Protein AF-A0A1Y5E793-F1 (afdb_monomer)

Sequence (199 aa):
MRNVGDNVKRSFSVAGILICLAWGFTAPVYAEQKTVLIISFDNSDQGDITSTLYRDVVDRISKHIQKAGFQTTETAGLGGAGDQPSLEQEDEQLLSGLRKENKIRDHAVVIDYVAIVQIVANMVLLESGTQINVEIRGRMLRVENSDVLARFALPVPNYFVAPPSCDRNCVIELLQSNTAMIADGLGHVLGQRLKNGTD

pLDDT: mean 76.8, std 16.56, range [37.47, 95.44]

Secondary structure (DSSP, 8-state):
----------------------------------EEEEEEE--S-TT-THHHHHHHHHHHHHHHHHHTT-EEEEEEE----SSPPPHHHHHHHHHHHHHHHHHH-TTS--EEEEEEEEEEEEEEEETTEEEEEEEEEEEEEETTT--EEEEEEEEPSS-EEE-TT--HHHHHHHHHHHHHHHHHHHHHHHHHHHHHT--

Structure (mmCIF, N/CA/C/O backbone):
data_AF-A0A1Y5E793-F1
#
_entry.id   AF-A0A1Y5E793-F1
#
loop_
_atom_site.group_PDB
_atom_site.id
_atom_site.type_symbol
_atom_site.label_atom_id
_atom_site.label_alt_id
_atom_site.label_comp_id
_atom_site.label_asym_id
_atom_site.label_entity_id
_atom_site.label_seq_id
_atom_site.pdbx_PDB_ins_code
_atom_site.Cartn_x
_atom_site.Cartn_y
_atom_site.Cartn_z
_atom_site.occupancy
_atom_site.B_iso_or_equiv
_atom_site.auth_seq_id
_atom_site.auth_comp_id
_atom_site.auth_asym_id
_atom_site.auth_atom_id
_atom_site.pdbx_PDB_model_num
ATOM 1 N N . MET A 1 1 ? -93.135 -47.576 43.648 1.00 40.44 1 MET A N 1
ATOM 2 C CA . MET A 1 1 ? -92.184 -48.461 42.935 1.00 40.44 1 MET A CA 1
ATOM 3 C C . MET A 1 1 ? -90.822 -47.770 42.886 1.00 40.44 1 MET A C 1
ATOM 5 O O . MET A 1 1 ? -90.788 -46.551 42.926 1.00 40.44 1 MET A O 1
ATOM 9 N N . ARG A 1 2 ? -89.747 -48.564 42.953 1.00 41.47 2 ARG A N 1
ATOM 10 C CA . ARG A 1 2 ? -88.346 -48.224 43.283 1.00 41.47 2 ARG A CA 1
ATOM 11 C C . ARG A 1 2 ? -87.554 -47.471 42.192 1.00 41.47 2 ARG A C 1
ATOM 13 O O . ARG A 1 2 ? -87.895 -47.591 41.022 1.00 41.47 2 ARG A O 1
ATOM 20 N N . ASN A 1 3 ? -86.419 -46.912 42.653 1.00 37.81 3 ASN A N 1
ATOM 21 C CA . ASN A 1 3 ? -85.098 -46.631 42.027 1.00 37.81 3 ASN A CA 1
ATOM 22 C C . ASN A 1 3 ? -84.763 -45.131 41.922 1.00 37.81 3 ASN A C 1
ATOM 24 O O . ASN A 1 3 ? -85.566 -44.387 41.379 1.00 37.81 3 ASN A O 1
ATOM 28 N N . VAL A 1 4 ? -83.713 -44.565 42.551 1.00 46.38 4 VAL A N 1
ATOM 29 C CA . VAL A 1 4 ? -82.268 -44.905 42.737 1.00 46.38 4 VAL A CA 1
ATOM 30 C C . VAL A 1 4 ? -81.412 -44.640 41.487 1.00 46.38 4 VAL A C 1
ATOM 32 O O . VAL A 1 4 ? -81.644 -45.275 40.466 1.00 46.38 4 VAL A O 1
ATOM 35 N N . GLY A 1 5 ? -80.382 -43.789 41.664 1.00 44.19 5 GLY A N 1
ATOM 36 C CA . GLY A 1 5 ? -79.159 -43.647 40.840 1.00 44.19 5 GLY A CA 1
ATOM 37 C C . GLY A 1 5 ? -79.312 -42.761 39.593 1.00 44.19 5 GLY A C 1
ATOM 38 O O . GLY A 1 5 ? -80.335 -42.826 38.934 1.00 44.19 5 GLY A O 1
ATOM 39 N N . ASP A 1 6 ? -78.378 -41.906 39.167 1.00 50.72 6 ASP A N 1
ATOM 40 C CA . ASP A 1 6 ? -76.968 -41.765 39.521 1.00 50.72 6 ASP A CA 1
ATOM 41 C C . ASP A 1 6 ? -76.374 -40.427 39.037 1.00 50.72 6 ASP A C 1
ATOM 43 O O . ASP A 1 6 ? -76.885 -39.756 38.140 1.00 50.72 6 ASP A O 1
ATOM 47 N N . ASN A 1 7 ? -75.243 -40.092 39.657 1.00 49.53 7 ASN A N 1
ATOM 48 C CA . ASN A 1 7 ? -74.273 -39.050 39.322 1.00 49.53 7 ASN A CA 1
ATOM 49 C C . ASN A 1 7 ? -73.804 -39.069 37.856 1.00 49.53 7 ASN A C 1
ATOM 51 O O . ASN A 1 7 ? -73.428 -40.131 37.383 1.00 49.53 7 ASN A O 1
ATOM 55 N N . VAL A 1 8 ? -73.556 -37.892 37.258 1.00 54.28 8 VAL A N 1
ATOM 56 C CA . VAL A 1 8 ? -72.305 -37.611 36.512 1.00 54.28 8 VAL A CA 1
ATOM 57 C C . VAL A 1 8 ? -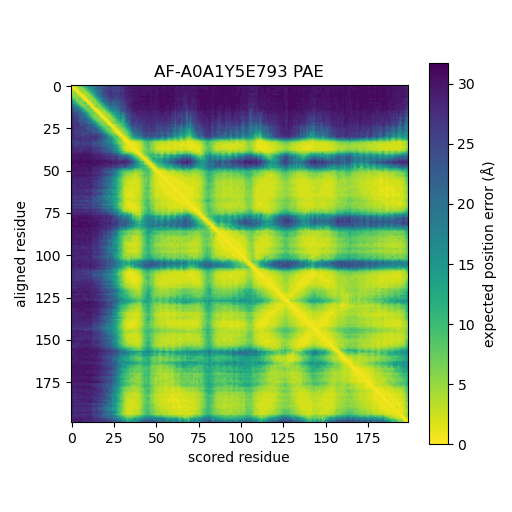71.950 -36.122 36.644 1.00 54.28 8 VAL A C 1
ATOM 59 O O . VAL A 1 8 ? -72.546 -35.254 36.012 1.00 54.28 8 VAL A O 1
ATOM 62 N N . LYS A 1 9 ? -70.913 -35.832 37.440 1.00 50.38 9 LYS A N 1
ATOM 63 C CA . LYS A 1 9 ? -70.073 -34.633 37.301 1.00 50.38 9 LYS A CA 1
ATOM 64 C C . LYS A 1 9 ? -69.206 -34.806 36.051 1.00 50.38 9 LYS A C 1
ATOM 66 O O . LYS A 1 9 ? -68.481 -35.794 35.960 1.00 50.38 9 LYS A O 1
ATOM 71 N N . ARG A 1 10 ? -69.184 -33.825 35.146 1.00 46.34 10 ARG A N 1
ATOM 72 C CA . ARG A 1 10 ? -68.079 -33.655 34.188 1.00 46.34 10 ARG A CA 1
ATOM 73 C C . ARG A 1 10 ? -67.576 -32.220 34.209 1.00 46.34 10 ARG A C 1
ATOM 75 O O . ARG A 1 10 ? -68.170 -31.312 33.647 1.00 46.34 10 ARG A O 1
ATOM 82 N N . SER A 1 11 ? -66.466 -32.085 34.922 1.00 51.19 11 SER A N 1
ATOM 83 C CA . SER A 1 11 ? -65.522 -30.981 34.876 1.00 51.19 11 SER A CA 1
ATOM 84 C C . SER A 1 11 ? -64.662 -31.125 33.614 1.00 51.19 11 SER A C 1
ATOM 86 O O . SER A 1 11 ? -64.108 -32.197 33.389 1.00 51.19 11 SER A O 1
ATOM 88 N N . PHE A 1 12 ? -64.566 -30.067 32.815 1.00 43.84 12 PHE A N 1
ATOM 89 C CA . PHE A 1 12 ? -63.552 -29.799 31.782 1.00 43.84 12 PHE A CA 1
ATOM 90 C C . PHE A 1 12 ? -63.453 -28.258 31.771 1.00 43.84 12 PHE A C 1
ATOM 92 O O . PHE A 1 12 ? -64.445 -27.603 31.475 1.00 43.84 12 PHE A O 1
ATOM 99 N N . SER A 1 13 ? -62.429 -27.596 32.334 1.00 45.16 13 SER A N 1
ATOM 100 C CA . SER A 1 13 ? -61.045 -27.473 31.831 1.00 45.16 13 SER A CA 1
ATOM 101 C C . SER A 1 13 ? -61.064 -27.245 30.312 1.00 45.16 13 SER A C 1
ATOM 103 O O . SER A 1 13 ? -61.560 -28.096 29.588 1.00 45.16 13 SER A O 1
ATOM 105 N N . VAL A 1 14 ? -60.610 -26.121 29.757 1.00 46.19 14 VAL A N 1
ATOM 106 C CA . VAL A 1 14 ? -59.196 -25.735 29.687 1.00 46.19 14 VAL A CA 1
ATOM 107 C C . VAL A 1 14 ? -59.066 -24.236 29.358 1.00 46.19 14 VAL A C 1
ATOM 109 O O . VAL A 1 14 ? -59.858 -23.664 28.614 1.00 46.19 14 VAL A O 1
ATOM 112 N N . ALA A 1 15 ? -58.024 -23.650 29.946 1.00 44.91 15 ALA A N 1
ATOM 113 C CA . ALA A 1 15 ? -57.449 -22.326 29.757 1.00 44.91 15 ALA A CA 1
ATOM 114 C C . ALA A 1 15 ? -57.496 -21.750 28.327 1.00 44.91 15 ALA A C 1
ATOM 116 O O . ALA A 1 15 ? -57.071 -22.383 27.362 1.00 44.91 15 ALA A O 1
ATOM 117 N N . GLY A 1 16 ? -57.911 -20.484 28.230 1.00 45.41 16 GLY A N 1
ATOM 118 C CA . GLY A 1 16 ? -57.670 -19.638 27.066 1.00 45.41 16 GLY A CA 1
ATOM 119 C C . GLY A 1 16 ? -56.180 -19.325 26.944 1.00 45.41 16 GLY A C 1
ATOM 120 O O . GLY A 1 16 ? -55.623 -18.589 27.756 1.00 45.41 16 GLY A O 1
ATOM 121 N N . ILE A 1 17 ? -55.536 -19.910 25.937 1.00 52.03 17 ILE A N 1
ATOM 122 C CA . ILE A 1 17 ? -54.152 -19.625 25.556 1.00 52.03 17 ILE A CA 1
ATOM 123 C C . ILE A 1 17 ? -54.140 -18.273 24.833 1.00 52.03 17 ILE A C 1
ATOM 125 O O . ILE A 1 17 ? -54.571 -18.156 23.687 1.00 52.03 17 ILE A O 1
ATOM 129 N N . LEU A 1 18 ? -53.658 -17.245 25.530 1.00 51.72 18 LEU A N 1
ATOM 130 C CA . LEU A 1 18 ? -53.337 -15.938 24.966 1.00 51.72 18 LEU A CA 1
ATOM 131 C C . LEU A 1 18 ? -51.988 -16.069 24.237 1.00 51.72 18 LEU A C 1
ATOM 133 O O . LEU A 1 18 ? -50.928 -16.084 24.861 1.00 51.72 18 LEU A O 1
ATOM 137 N N . ILE A 1 19 ? -52.025 -16.235 22.914 1.00 56.28 19 ILE A N 1
ATOM 138 C CA . ILE A 1 19 ? -50.830 -16.245 22.060 1.00 56.28 19 ILE A CA 1
ATOM 139 C C . ILE A 1 19 ? -50.371 -14.790 21.892 1.00 56.28 19 ILE A C 1
ATOM 141 O O . ILE A 1 19 ? -50.812 -14.085 20.987 1.00 56.28 19 ILE A O 1
ATOM 145 N N . CYS A 1 20 ? -49.492 -14.324 22.779 1.00 49.25 20 CYS A N 1
ATOM 146 C CA . CYS A 1 20 ? -48.713 -13.109 22.549 1.00 49.25 20 CYS A CA 1
ATOM 147 C C . CYS A 1 20 ? -47.666 -13.405 21.468 1.00 49.25 20 CYS A C 1
ATOM 149 O O . CYS A 1 20 ? -46.594 -13.938 21.754 1.00 49.25 20 CYS A O 1
ATOM 151 N N . LEU A 1 21 ? -47.988 -13.066 20.219 1.00 54.81 21 LEU A N 1
ATOM 152 C CA . LEU A 1 21 ? -47.025 -12.929 19.127 1.00 54.81 21 LEU A CA 1
ATOM 153 C C . LEU A 1 21 ? -46.055 -11.791 19.475 1.00 54.81 21 LEU A C 1
ATOM 155 O O . LEU A 1 21 ? -46.242 -10.643 19.081 1.00 54.81 21 LEU A O 1
ATOM 159 N N . ALA A 1 22 ? -45.020 -12.110 20.249 1.00 55.34 22 ALA A N 1
ATOM 160 C CA . ALA A 1 22 ? -43.844 -11.272 20.378 1.00 55.34 22 ALA A CA 1
ATOM 161 C C . ALA A 1 22 ? -43.103 -11.319 19.036 1.00 55.34 22 ALA A C 1
ATOM 163 O O . ALA A 1 22 ? -42.257 -12.179 18.799 1.00 55.34 22 ALA A O 1
ATOM 164 N N . TRP A 1 23 ? -43.460 -10.414 18.125 1.00 49.81 23 TRP A N 1
ATOM 165 C CA . TRP A 1 23 ? -42.574 -10.026 17.036 1.00 49.81 23 TRP A CA 1
ATOM 166 C C . TRP A 1 23 ? -41.338 -9.399 17.670 1.00 49.81 23 TRP A C 1
ATOM 168 O O . TRP A 1 23 ? -41.306 -8.211 17.987 1.00 49.81 23 TRP A O 1
ATOM 178 N N . GLY A 1 24 ? -40.342 -10.244 17.929 1.00 52.56 24 GLY A N 1
ATOM 179 C CA . GLY A 1 24 ? -39.006 -9.805 18.273 1.00 52.56 24 GLY A CA 1
ATOM 180 C C . GLY A 1 24 ? -38.493 -8.949 17.128 1.00 52.56 24 GLY A C 1
ATOM 181 O O . GLY A 1 24 ? -38.093 -9.469 16.091 1.00 52.56 24 GLY A O 1
ATOM 182 N N . PHE A 1 25 ? -38.526 -7.632 17.317 1.00 53.97 25 PHE A N 1
ATOM 183 C CA . PHE A 1 25 ? -37.687 -6.710 16.573 1.00 53.97 25 PHE A CA 1
ATOM 184 C C . PHE A 1 25 ? -36.239 -7.077 16.901 1.00 53.97 25 PHE A C 1
ATOM 186 O O . PHE A 1 25 ? -35.656 -6.588 17.866 1.00 53.97 25 PHE A O 1
ATOM 193 N N . THR A 1 26 ? -35.658 -7.986 16.123 1.00 56.44 26 THR A N 1
ATOM 194 C CA . THR A 1 26 ? -34.209 -8.126 16.056 1.00 56.44 26 THR A CA 1
ATOM 195 C C . THR A 1 26 ? -33.705 -6.854 15.393 1.00 56.44 26 THR A C 1
ATOM 197 O O . THR A 1 26 ? -33.741 -6.730 14.168 1.00 56.44 26 THR A O 1
ATOM 200 N N . ALA A 1 27 ? -33.321 -5.864 16.199 1.00 59.06 27 ALA A N 1
ATOM 201 C CA . ALA A 1 27 ? -32.583 -4.724 15.686 1.00 59.06 27 ALA A CA 1
ATOM 202 C C . ALA A 1 27 ? -31.332 -5.270 14.976 1.00 59.06 27 ALA A C 1
ATOM 204 O O . ALA A 1 27 ? -30.663 -6.146 15.537 1.00 59.06 27 ALA A O 1
ATOM 205 N N . PRO A 1 28 ? -31.026 -4.823 13.746 1.00 54.84 28 PRO A N 1
ATOM 206 C CA . PRO A 1 28 ? -29.785 -5.205 13.099 1.00 54.84 28 PRO A CA 1
ATOM 207 C C . PRO A 1 28 ? -28.635 -4.725 13.985 1.00 54.84 28 PRO A C 1
ATOM 209 O O . PRO A 1 28 ? -28.454 -3.526 14.195 1.00 54.84 28 PRO A O 1
ATOM 212 N N . VAL A 1 29 ? -27.879 -5.671 14.539 1.00 54.97 29 VAL A N 1
ATOM 213 C CA . VAL A 1 29 ? -26.576 -5.386 15.135 1.00 54.97 29 VAL A CA 1
ATOM 214 C C . VAL A 1 29 ? -25.673 -5.028 13.964 1.00 54.97 29 VAL A C 1
ATOM 216 O O . VAL A 1 29 ? -25.210 -5.904 13.236 1.00 54.97 29 VAL A O 1
ATOM 219 N N . TYR A 1 30 ? -25.480 -3.733 13.730 1.00 55.56 30 TYR A N 1
ATOM 220 C CA . TYR A 1 30 ? -24.392 -3.277 12.880 1.00 55.56 30 TYR A CA 1
ATOM 221 C C . TYR A 1 30 ? -23.105 -3.625 13.621 1.00 55.56 30 TYR A C 1
ATOM 223 O O . TYR A 1 30 ? -22.800 -3.032 14.653 1.00 55.56 30 TYR A O 1
ATOM 231 N N . ALA A 1 31 ? -22.399 -4.649 13.145 1.00 58.41 31 ALA A N 1
ATOM 232 C CA . ALA A 1 31 ? -21.043 -4.908 13.594 1.00 58.41 31 ALA A CA 1
ATOM 233 C C . ALA A 1 31 ? -20.216 -3.654 13.281 1.00 58.41 31 ALA A C 1
ATOM 235 O O . ALA A 1 31 ? -20.147 -3.239 12.122 1.00 58.41 31 ALA A O 1
ATOM 236 N N . GLU A 1 32 ? -19.664 -3.024 14.316 1.00 69.38 32 GLU A N 1
ATOM 237 C CA . GLU A 1 32 ? -18.798 -1.858 14.180 1.00 69.38 32 GLU A CA 1
ATOM 238 C C . GLU A 1 32 ? -17.593 -2.255 13.323 1.00 69.38 32 GLU A C 1
ATOM 240 O O . GLU A 1 32 ? -16.803 -3.135 13.676 1.00 69.38 32 GLU A O 1
ATOM 245 N N . GLN A 1 33 ? -17.531 -1.695 12.118 1.00 83.56 33 GLN A N 1
ATOM 246 C CA . GLN A 1 33 ? -16.557 -2.100 11.122 1.00 83.56 33 GLN A CA 1
ATOM 247 C C . GLN A 1 33 ? -15.262 -1.326 11.349 1.00 83.56 33 GLN A C 1
ATOM 249 O O . GLN A 1 33 ? -15.248 -0.103 11.231 1.00 83.56 33 GLN A O 1
ATOM 254 N N . LYS A 1 34 ? -14.176 -2.043 11.644 1.00 91.50 34 LYS A N 1
ATOM 255 C CA . LYS A 1 34 ? -12.867 -1.427 11.882 1.00 91.50 34 LYS A CA 1
ATOM 256 C C . LYS A 1 34 ? -12.328 -0.727 10.636 1.00 91.50 34 LYS A C 1
ATOM 258 O O . LYS A 1 34 ? -12.506 -1.225 9.518 1.00 91.50 34 LYS A O 1
ATOM 263 N N . THR A 1 35 ? -11.613 0.377 10.832 1.00 92.94 35 THR A N 1
ATOM 264 C CA 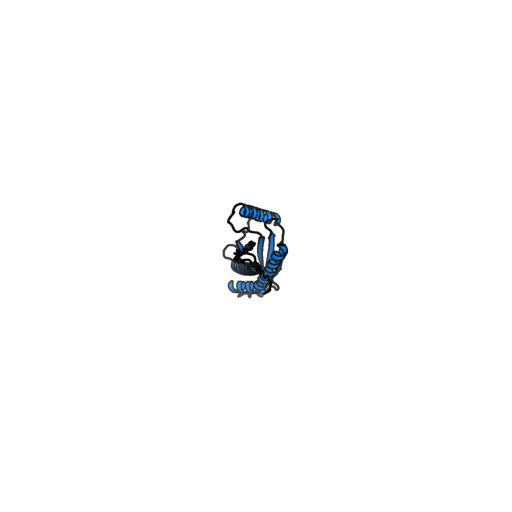. THR A 1 35 ? -11.088 1.220 9.749 1.00 92.94 35 THR A CA 1
ATOM 265 C C . THR A 1 35 ? -9.569 1.143 9.634 1.00 92.94 35 THR A C 1
ATOM 267 O O . THR A 1 35 ? -8.839 1.212 10.623 1.00 92.94 35 THR A O 1
ATOM 270 N N . VAL A 1 36 ? -9.085 1.052 8.395 1.00 94.00 36 VAL A N 1
ATOM 271 C CA . VAL A 1 36 ? -7.668 1.099 8.029 1.00 94.00 36 VAL A CA 1
ATOM 272 C C . VAL A 1 36 ? -7.371 2.407 7.295 1.00 94.00 36 VAL A C 1
ATOM 274 O O . VAL A 1 36 ? -7.915 2.658 6.221 1.00 94.00 36 VAL A O 1
ATOM 277 N N . LEU A 1 37 ? -6.475 3.224 7.846 1.00 93.56 37 LEU A N 1
ATOM 278 C CA . LEU A 1 37 ? -5.893 4.370 7.150 1.00 93.56 37 LEU A CA 1
ATOM 279 C C . LEU A 1 37 ? -4.704 3.904 6.310 1.00 93.56 37 LEU A C 1
ATOM 281 O O . LEU A 1 37 ? -3.719 3.411 6.853 1.00 93.56 37 LEU A O 1
ATOM 285 N N . ILE A 1 38 ? -4.769 4.076 4.996 1.00 92.19 38 ILE A N 1
ATOM 286 C CA . ILE A 1 38 ? -3.654 3.802 4.094 1.00 92.19 38 ILE A CA 1
ATOM 287 C C . ILE A 1 38 ? -2.926 5.116 3.815 1.00 92.19 38 ILE A C 1
ATOM 289 O O . ILE A 1 38 ? -3.517 6.068 3.308 1.00 92.19 38 ILE A O 1
ATOM 293 N N . ILE A 1 39 ? -1.643 5.163 4.159 1.00 88.75 39 ILE A N 1
ATOM 294 C CA . ILE A 1 39 ? -0.765 6.304 3.913 1.00 88.75 39 ILE A CA 1
ATOM 295 C C . ILE A 1 39 ? 0.186 5.939 2.785 1.00 88.75 39 ILE A C 1
ATOM 297 O O . ILE A 1 39 ? 1.005 5.029 2.933 1.00 88.75 39 ILE A O 1
ATOM 301 N N . SER A 1 40 ? 0.100 6.662 1.674 1.00 83.81 40 SER A N 1
ATOM 302 C CA . SER A 1 40 ? 1.066 6.552 0.583 1.00 83.81 40 SER A CA 1
ATOM 303 C C . SER A 1 40 ? 2.086 7.676 0.681 1.00 83.81 40 SER A C 1
ATOM 305 O O . SER A 1 40 ? 1.720 8.846 0.555 1.00 83.81 40 SER A O 1
ATOM 307 N N . PHE A 1 41 ? 3.356 7.337 0.885 1.00 73.19 41 PHE A N 1
ATOM 308 C CA . PHE A 1 41 ? 4.430 8.319 0.763 1.00 73.19 41 PHE A CA 1
ATOM 309 C C . PHE A 1 41 ? 4.770 8.470 -0.710 1.00 73.19 41 PHE A C 1
ATOM 311 O O . PHE A 1 41 ? 5.437 7.616 -1.292 1.00 73.19 41 PHE A O 1
ATOM 318 N N . ASP A 1 42 ? 4.259 9.540 -1.309 1.00 63.66 42 ASP A N 1
ATOM 319 C CA . ASP A 1 42 ? 4.707 9.957 -2.623 1.00 63.66 42 ASP A CA 1
ATOM 320 C C . ASP A 1 42 ? 6.003 10.753 -2.440 1.00 63.66 42 ASP A C 1
ATOM 322 O O . ASP A 1 42 ? 5.997 11.870 -1.929 1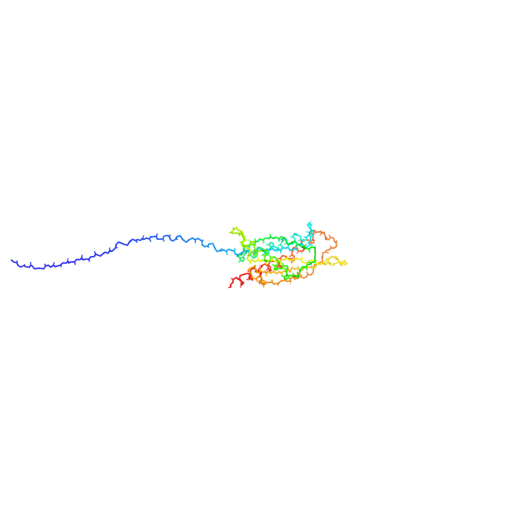.00 63.66 42 ASP A O 1
ATOM 326 N N . ASN A 1 43 ? 7.138 10.148 -2.787 1.00 51.06 43 ASN A N 1
ATOM 327 C CA . ASN A 1 43 ? 8.434 10.835 -2.758 1.00 51.06 43 ASN A CA 1
ATOM 328 C C . ASN A 1 43 ? 8.645 11.715 -4.003 1.00 51.06 43 ASN A C 1
ATOM 330 O O . ASN A 1 43 ? 9.747 12.222 -4.201 1.00 51.06 43 ASN A O 1
ATOM 334 N N . SER A 1 44 ? 7.639 11.834 -4.870 1.00 48.03 44 SER A N 1
ATOM 335 C CA . SER A 1 44 ? 7.733 12.616 -6.090 1.00 48.03 44 SER A CA 1
ATOM 336 C C . SER A 1 44 ? 6.985 13.936 -5.969 1.00 48.03 44 SER A C 1
ATOM 338 O O . SER A 1 44 ? 5.896 14.020 -5.397 1.00 48.03 44 SER A O 1
ATOM 340 N N . ASP A 1 45 ? 7.592 14.985 -6.509 1.00 44.22 45 ASP A N 1
ATOM 341 C CA . ASP A 1 45 ? 6.950 16.283 -6.623 1.00 44.22 45 ASP A CA 1
ATOM 342 C C . ASP A 1 45 ? 5.634 16.153 -7.411 1.00 44.22 45 ASP A C 1
ATOM 344 O O . ASP A 1 45 ? 5.538 15.408 -8.393 1.00 44.22 45 ASP A O 1
ATOM 348 N N . GLN A 1 46 ? 4.605 16.881 -6.963 1.00 37.47 46 GLN A N 1
ATOM 349 C CA . GLN A 1 46 ? 3.251 16.865 -7.527 1.00 37.47 46 GLN A CA 1
ATOM 350 C C . GLN A 1 46 ? 3.282 16.994 -9.061 1.00 37.47 46 GLN A C 1
ATOM 352 O O . GLN A 1 46 ? 3.506 18.074 -9.605 1.00 37.47 46 GLN A O 1
ATOM 357 N N . GLY A 1 47 ? 3.037 15.881 -9.759 1.00 43.94 47 GLY A N 1
ATOM 358 C CA . GLY A 1 47 ? 3.005 15.818 -11.225 1.00 43.94 47 GLY A CA 1
ATOM 359 C C . GLY A 1 47 ? 3.720 14.617 -11.851 1.00 43.94 47 GLY A C 1
ATOM 360 O O . GLY A 1 47 ? 3.679 14.466 -13.078 1.00 43.94 47 GLY A O 1
ATOM 361 N N . ASP A 1 48 ? 4.359 13.758 -11.056 1.00 53.19 48 ASP A N 1
ATOM 362 C CA . ASP A 1 48 ? 5.216 12.674 -11.542 1.00 53.19 48 ASP A CA 1
ATOM 363 C C . ASP A 1 48 ? 4.480 11.326 -11.776 1.00 53.19 48 ASP A C 1
ATOM 365 O O . ASP A 1 48 ? 3.401 11.041 -11.248 1.00 53.19 48 ASP A O 1
ATOM 369 N N . ILE A 1 49 ? 5.065 10.524 -12.671 1.00 56.19 49 ILE A N 1
ATOM 370 C CA . ILE A 1 49 ? 4.701 9.184 -13.185 1.00 56.19 49 ILE A CA 1
ATOM 371 C C . ILE A 1 49 ? 4.267 8.212 -12.079 1.00 56.19 49 ILE A C 1
ATOM 373 O O . ILE A 1 49 ? 3.350 7.405 -12.236 1.00 56.19 49 ILE A O 1
ATOM 377 N N . THR A 1 50 ? 4.932 8.337 -10.948 1.00 63.75 50 THR A N 1
ATOM 378 C CA . THR A 1 50 ? 4.741 7.657 -9.670 1.00 63.75 50 THR A CA 1
ATOM 379 C C . THR A 1 50 ? 3.319 7.775 -9.132 1.00 63.75 50 THR A C 1
ATOM 381 O O . THR A 1 50 ? 2.764 6.763 -8.717 1.00 63.75 50 THR A O 1
ATOM 384 N N . SER A 1 51 ? 2.679 8.944 -9.184 1.00 67.88 51 SER A N 1
ATOM 385 C CA . SER A 1 51 ? 1.364 9.175 -8.551 1.00 67.88 51 SER A CA 1
ATOM 386 C C . SER A 1 51 ? 0.251 8.248 -9.070 1.00 67.88 51 SER A C 1
ATOM 388 O O . SER A 1 51 ? -0.577 7.749 -8.305 1.00 67.88 51 SER A O 1
ATOM 390 N N . THR A 1 52 ? 0.248 7.951 -10.376 1.00 76.50 52 THR A N 1
ATOM 391 C CA . THR A 1 52 ? -0.743 7.047 -10.989 1.00 76.50 52 THR A CA 1
ATOM 392 C C . THR A 1 52 ? -0.477 5.590 -10.614 1.00 76.50 52 THR A C 1
ATOM 394 O O . THR A 1 52 ? -1.422 4.839 -10.365 1.00 76.50 52 THR A O 1
ATOM 397 N N . LEU A 1 53 ? 0.798 5.200 -10.532 1.00 78.25 53 LEU A N 1
ATOM 398 C CA . LEU A 1 53 ? 1.216 3.882 -10.056 1.00 78.25 53 LEU A CA 1
ATOM 399 C C . LEU A 1 53 ? 0.847 3.683 -8.580 1.00 78.25 53 LEU A C 1
ATOM 401 O O . LEU A 1 53 ? 0.264 2.661 -8.228 1.00 78.25 53 LEU A O 1
ATOM 405 N N . TYR A 1 54 ? 1.127 4.681 -7.737 1.00 80.94 54 TYR A N 1
ATOM 406 C CA . TYR A 1 54 ? 0.752 4.692 -6.324 1.00 80.94 54 TYR A CA 1
ATOM 407 C C . TYR A 1 54 ? -0.746 4.498 -6.144 1.00 80.94 54 TYR A C 1
ATOM 409 O O . TYR A 1 54 ? -1.154 3.621 -5.388 1.00 80.94 54 TYR A O 1
ATOM 417 N N . ARG A 1 55 ? -1.562 5.262 -6.878 1.00 85.12 55 ARG A N 1
ATOM 418 C CA . ARG A 1 55 ? -3.019 5.145 -6.800 1.00 85.12 55 ARG A CA 1
ATOM 419 C C . ARG A 1 55 ? -3.512 3.752 -7.187 1.00 85.12 55 ARG A C 1
ATOM 421 O O . ARG A 1 55 ? -4.362 3.225 -6.486 1.00 85.12 55 ARG A O 1
ATOM 428 N N . ASP A 1 56 ? -2.996 3.153 -8.264 1.00 86.75 56 ASP A N 1
ATOM 429 C CA . ASP A 1 56 ? -3.416 1.799 -8.672 1.00 86.75 56 ASP A CA 1
ATOM 430 C C . ASP A 1 56 ? -3.040 0.744 -7.619 1.00 86.75 56 ASP A C 1
ATOM 432 O O . ASP A 1 56 ? -3.860 -0.093 -7.243 1.00 86.75 56 ASP A O 1
ATOM 436 N N . VAL A 1 57 ? -1.820 0.819 -7.080 1.00 88.62 57 VAL A N 1
ATOM 437 C CA . VAL A 1 57 ? -1.357 -0.096 -6.027 1.00 88.62 57 VAL A CA 1
ATOM 438 C C . VAL A 1 57 ? -2.187 0.060 -4.752 1.00 88.62 57 VAL A C 1
ATOM 440 O O . VAL A 1 57 ? -2.635 -0.940 -4.186 1.00 88.62 57 VAL A O 1
ATOM 443 N N . VAL A 1 58 ? -2.419 1.295 -4.305 1.00 90.75 58 VAL A N 1
ATOM 444 C CA . VAL A 1 58 ? -3.210 1.585 -3.102 1.00 90.75 58 VAL A CA 1
ATOM 445 C C . VAL A 1 58 ? -4.664 1.157 -3.287 1.00 90.75 58 VAL A C 1
ATOM 447 O O . VAL A 1 58 ? -5.176 0.452 -2.424 1.00 90.75 58 VAL A O 1
ATOM 450 N N . ASP A 1 59 ? -5.299 1.471 -4.419 1.00 92.12 59 ASP A N 1
ATOM 451 C CA . ASP A 1 59 ? -6.685 1.081 -4.719 1.00 92.12 59 ASP A CA 1
ATOM 452 C C . ASP A 1 59 ? -6.867 -0.446 -4.690 1.00 92.12 59 ASP A C 1
ATOM 454 O O . ASP A 1 59 ? -7.825 -0.966 -4.110 1.00 92.12 59 ASP A O 1
ATOM 458 N N . ARG A 1 60 ? -5.913 -1.203 -5.241 1.00 93.38 60 ARG A N 1
ATOM 459 C CA . ARG A 1 60 ? -5.928 -2.675 -5.189 1.00 93.38 60 ARG A CA 1
ATOM 460 C C . ARG A 1 60 ? -5.816 -3.206 -3.767 1.00 93.38 60 ARG A C 1
ATOM 462 O O . ARG A 1 60 ? -6.619 -4.052 -3.361 1.00 93.38 60 ARG A O 1
ATOM 469 N N . ILE A 1 61 ? -4.861 -2.691 -2.993 1.00 93.44 61 ILE A N 1
ATOM 470 C CA . ILE A 1 61 ? -4.699 -3.054 -1.579 1.00 93.44 61 ILE A CA 1
ATOM 471 C C . ILE A 1 61 ? -5.992 -2.737 -0.811 1.00 93.44 61 ILE A C 1
ATOM 473 O O . ILE A 1 61 ? -6.525 -3.602 -0.111 1.00 93.44 61 ILE A O 1
ATOM 477 N N . SER A 1 62 ? -6.530 -1.534 -1.015 1.00 94.06 62 SER A N 1
ATOM 478 C CA . SER A 1 62 ? -7.760 -1.009 -0.418 1.00 94.06 62 SER A CA 1
ATOM 479 C C . SER A 1 62 ? -8.946 -1.938 -0.693 1.00 94.06 62 SER A C 1
ATOM 481 O O . SER A 1 62 ? -9.584 -2.425 0.241 1.00 94.06 62 SER A O 1
ATOM 483 N N . LYS A 1 63 ? -9.164 -2.334 -1.954 1.00 95.25 63 LYS A N 1
ATOM 484 C CA . LYS A 1 63 ? -10.210 -3.293 -2.352 1.00 95.25 63 LYS A CA 1
ATOM 485 C C . LYS A 1 63 ? -10.094 -4.640 -1.644 1.00 95.25 63 LYS A C 1
ATOM 487 O O . LYS A 1 63 ? -11.110 -5.236 -1.285 1.00 95.25 63 LYS A O 1
ATOM 492 N N . HIS A 1 64 ? -8.885 -5.166 -1.462 1.00 95.44 64 HIS A N 1
ATOM 493 C CA . HIS A 1 64 ? -8.699 -6.446 -0.777 1.00 95.44 64 HIS A CA 1
ATOM 494 C C . HIS A 1 64 ? -8.927 -6.349 0.737 1.00 95.44 64 HIS A C 1
ATOM 496 O O . HIS A 1 64 ? -9.526 -7.259 1.313 1.00 95.44 64 HIS A O 1
ATOM 502 N N . ILE A 1 65 ? -8.529 -5.242 1.363 1.00 94.56 65 ILE A N 1
ATOM 503 C CA . ILE A 1 65 ? -8.823 -4.951 2.773 1.00 94.56 65 ILE A CA 1
ATOM 504 C C . ILE A 1 65 ? -10.337 -4.773 2.983 1.00 94.56 65 ILE A C 1
ATOM 506 O O . ILE A 1 65 ? -10.907 -5.361 3.904 1.00 94.56 65 ILE A O 1
ATOM 510 N N . GLN A 1 66 ? -11.019 -4.080 2.068 1.00 94.25 66 GLN A N 1
ATOM 511 C CA . GLN A 1 66 ? -12.480 -3.955 2.073 1.00 94.25 66 GLN A CA 1
ATOM 512 C C . GLN A 1 66 ? -13.184 -5.307 1.943 1.00 94.25 66 GLN A C 1
ATOM 514 O O . GLN A 1 66 ? -14.077 -5.626 2.728 1.00 94.25 66 GLN A O 1
ATOM 519 N N . LYS A 1 67 ? -12.731 -6.167 1.020 1.00 93.88 67 LYS A N 1
ATOM 520 C CA . LYS A 1 67 ? -13.215 -7.557 0.903 1.00 93.88 67 LYS A CA 1
ATOM 521 C C . LYS A 1 67 ? -12.954 -8.384 2.165 1.00 93.88 67 LYS A C 1
ATOM 523 O O . LYS A 1 67 ? -13.663 -9.358 2.416 1.00 93.88 67 LYS A O 1
ATOM 528 N N . ALA A 1 68 ? -11.942 -8.029 2.954 1.00 92.50 68 ALA A N 1
ATOM 529 C CA . ALA A 1 68 ? -11.672 -8.656 4.240 1.00 92.50 68 ALA A CA 1
ATOM 530 C C . ALA A 1 68 ? -12.612 -8.169 5.360 1.00 92.50 68 ALA A C 1
ATOM 532 O O . ALA A 1 68 ? -12.588 -8.760 6.437 1.00 92.50 68 ALA A O 1
ATOM 533 N N . GLY A 1 69 ? -13.481 -7.189 5.099 1.00 92.62 69 GLY A N 1
ATOM 534 C CA . GLY A 1 69 ? -14.481 -6.705 6.047 1.00 92.62 69 GLY A CA 1
A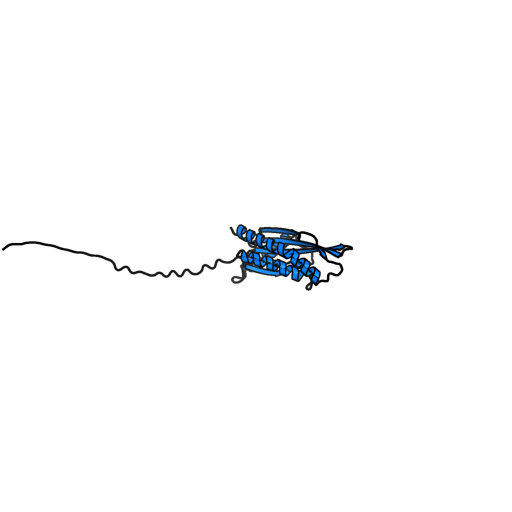TOM 535 C C . GLY A 1 69 ? -14.060 -5.454 6.810 1.00 92.62 69 GLY A C 1
ATOM 536 O O . GLY A 1 69 ? -14.700 -5.136 7.803 1.00 92.62 69 GLY A O 1
ATOM 537 N N . PHE A 1 70 ? -13.051 -4.716 6.349 1.00 93.62 70 PHE A N 1
ATOM 538 C CA . PHE A 1 70 ? -12.591 -3.471 6.974 1.00 93.62 70 PHE A CA 1
ATOM 539 C C . PHE A 1 70 ? -12.972 -2.258 6.122 1.00 93.62 70 PHE A C 1
ATOM 541 O O . PHE A 1 70 ? -13.039 -2.354 4.900 1.00 93.62 70 PHE A O 1
ATOM 548 N N . GLN A 1 71 ? -13.201 -1.104 6.741 1.00 93.69 71 GLN A N 1
ATOM 549 C CA . GLN A 1 71 ? -13.289 0.154 5.998 1.00 93.69 71 GLN A CA 1
ATOM 550 C C . GLN A 1 71 ? -11.883 0.644 5.665 1.00 93.69 71 GLN A C 1
ATOM 552 O O . GLN A 1 71 ? -10.939 0.380 6.410 1.00 93.69 71 GLN A O 1
ATOM 557 N N . THR A 1 72 ? -11.730 1.357 4.555 1.00 91.75 72 THR A N 1
ATOM 558 C CA . THR A 1 72 ? -10.454 1.971 4.187 1.00 91.75 72 THR A CA 1
ATOM 559 C C . THR A 1 72 ? -10.633 3.457 3.943 1.00 91.75 72 THR A C 1
ATOM 561 O O . THR A 1 72 ? -11.634 3.900 3.381 1.00 91.75 72 THR A O 1
ATOM 564 N N . THR A 1 73 ? -9.651 4.226 4.388 1.00 90.62 73 THR A N 1
ATOM 565 C CA . THR A 1 73 ? -9.502 5.644 4.070 1.00 90.62 73 THR A CA 1
ATOM 566 C C . THR A 1 73 ? -8.061 5.881 3.646 1.00 90.62 73 THR A C 1
ATOM 568 O O . THR A 1 73 ? -7.159 5.170 4.088 1.00 90.62 73 THR A O 1
ATOM 571 N N . GLU A 1 74 ? -7.837 6.831 2.752 1.00 86.88 74 GLU A N 1
ATOM 572 C CA . GLU A 1 74 ? -6.554 7.021 2.079 1.00 86.88 74 GLU A CA 1
ATOM 573 C C . GLU A 1 74 ? -6.076 8.454 2.288 1.00 86.88 74 GLU A C 1
ATOM 575 O O . GLU A 1 74 ? -6.856 9.404 2.203 1.00 86.88 74 GLU A O 1
ATOM 580 N N . THR A 1 75 ? -4.786 8.620 2.565 1.00 83.75 75 THR A N 1
ATOM 581 C CA . THR A 1 75 ? -4.149 9.935 2.636 1.00 83.75 75 THR A CA 1
ATOM 582 C C . THR A 1 75 ? -2.735 9.878 2.074 1.00 83.75 75 THR A C 1
ATOM 584 O O . THR A 1 75 ? -2.055 8.852 2.143 1.00 83.75 75 THR A O 1
ATOM 587 N N . ALA A 1 76 ? -2.272 10.996 1.526 1.00 77.19 76 ALA A N 1
ATOM 588 C CA . ALA A 1 76 ? -0.882 11.135 1.123 1.00 77.19 76 ALA A CA 1
ATOM 589 C C . ALA A 1 76 ? -0.024 11.494 2.345 1.00 77.19 76 ALA A C 1
ATOM 591 O O . ALA A 1 76 ? -0.346 12.416 3.097 1.00 77.19 76 ALA A O 1
ATOM 592 N N . GLY A 1 77 ? 1.074 10.766 2.540 1.00 68.94 77 GLY A N 1
ATOM 593 C CA . GLY A 1 77 ? 2.105 11.116 3.510 1.00 68.94 77 GLY A CA 1
ATOM 594 C C . GLY A 1 77 ? 2.959 12.261 2.972 1.00 68.94 77 GLY A C 1
ATOM 595 O O . GLY A 1 77 ? 3.388 12.227 1.819 1.00 68.94 77 GLY A O 1
ATOM 596 N N . LEU A 1 78 ? 3.216 13.277 3.796 1.00 56.75 78 LEU A N 1
ATOM 597 C CA . LEU A 1 78 ? 4.165 14.335 3.456 1.00 56.75 78 LEU A CA 1
ATOM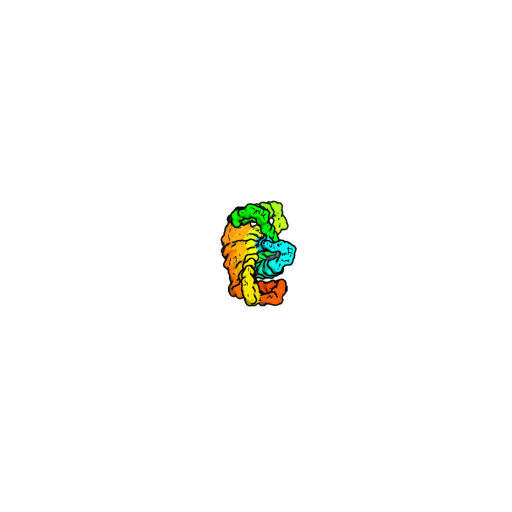 598 C C . LEU A 1 78 ? 5.583 13.811 3.713 1.00 56.75 78 LEU A C 1
ATOM 600 O O . LEU A 1 78 ? 5.971 13.619 4.864 1.00 56.75 78 LEU A O 1
ATOM 604 N N . GLY A 1 79 ? 6.354 13.570 2.651 1.00 54.00 79 GLY A N 1
ATOM 605 C CA . GLY A 1 79 ? 7.786 13.294 2.762 1.00 54.00 79 GLY A CA 1
ATOM 606 C C . GLY A 1 79 ? 8.511 14.531 3.294 1.00 54.00 79 GLY A C 1
ATOM 607 O O . GLY A 1 79 ? 8.630 15.534 2.594 1.00 54.00 79 GLY A O 1
ATOM 608 N N . GLY A 1 80 ? 8.945 14.501 4.553 1.00 47.34 80 GLY A N 1
ATOM 609 C CA . GLY A 1 80 ? 9.625 15.632 5.180 1.00 47.34 80 GLY A CA 1
ATOM 610 C C . GLY A 1 80 ? 11.060 15.791 4.677 1.00 47.34 80 GLY A C 1
ATOM 611 O O . GLY A 1 80 ? 11.890 14.915 4.898 1.00 47.34 80 GLY A O 1
ATOM 612 N N . ALA A 1 81 ? 11.369 16.930 4.052 1.00 43.56 81 ALA A N 1
ATOM 613 C CA . ALA A 1 81 ? 12.740 17.377 3.818 1.00 43.56 81 ALA A CA 1
ATOM 614 C C . ALA A 1 81 ? 13.278 18.049 5.098 1.00 43.56 81 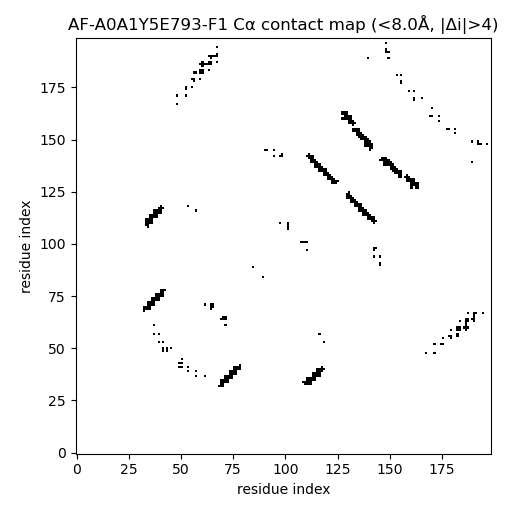ALA A C 1
ATOM 616 O O . ALA A 1 81 ? 13.011 19.221 5.360 1.00 43.56 81 ALA A O 1
ATOM 617 N N . GLY A 1 82 ? 13.991 17.292 5.929 1.00 53.78 82 GLY A N 1
ATOM 618 C CA . GLY A 1 82 ? 14.594 17.742 7.189 1.00 53.78 82 GLY A CA 1
ATOM 619 C C . GLY A 1 82 ? 15.299 16.581 7.893 1.00 53.78 82 GLY A C 1
ATOM 620 O O . GLY A 1 82 ? 15.292 15.474 7.358 1.00 53.78 82 GLY A O 1
ATOM 621 N N . ASP A 1 83 ? 15.902 16.817 9.065 1.00 57.56 83 ASP A N 1
ATOM 622 C CA . ASP A 1 83 ? 16.479 15.752 9.905 1.00 57.56 83 ASP A CA 1
ATOM 623 C C . ASP A 1 83 ? 15.414 14.677 10.162 1.00 57.56 83 ASP A C 1
ATOM 625 O O . ASP A 1 83 ? 14.496 14.867 10.964 1.00 57.56 83 ASP A O 1
ATOM 629 N N . GLN A 1 84 ? 15.489 13.576 9.409 1.00 59.59 84 GLN A N 1
ATOM 630 C CA . GLN A 1 84 ? 14.463 12.547 9.437 1.00 59.59 84 GLN A CA 1
ATOM 631 C C . GLN A 1 84 ? 14.534 11.818 10.783 1.00 59.59 84 GLN A C 1
ATOM 633 O O . GLN A 1 84 ? 15.587 11.263 11.118 1.00 59.59 84 GLN A O 1
ATOM 638 N N . PRO A 1 85 ? 13.440 11.815 11.567 1.00 64.38 85 PRO A N 1
ATOM 639 C CA . PRO A 1 85 ? 13.369 11.012 12.778 1.00 64.38 85 PRO A CA 1
ATOM 640 C C . PRO A 1 85 ? 13.564 9.530 12.435 1.00 64.38 85 PRO A C 1
ATOM 642 O O . PRO A 1 85 ? 13.392 9.110 11.286 1.00 64.38 85 PRO A O 1
ATOM 645 N N . SER A 1 86 ? 13.922 8.708 13.426 1.00 80.19 86 SER A N 1
ATOM 646 C CA . SER A 1 86 ? 13.940 7.260 13.199 1.00 80.19 86 SER A CA 1
ATOM 647 C C . SER A 1 86 ? 12.540 6.771 12.799 1.00 80.19 86 SER A C 1
ATOM 649 O O . SER A 1 86 ? 11.535 7.364 13.192 1.00 80.19 86 SER A O 1
ATOM 651 N N . LEU A 1 87 ? 12.453 5.666 12.051 1.00 81.44 87 LEU A N 1
ATOM 652 C CA . LEU A 1 87 ? 11.162 5.096 11.627 1.00 81.44 87 LEU A CA 1
ATOM 653 C C . LEU A 1 87 ? 10.204 4.852 12.807 1.00 81.44 87 LEU A C 1
ATOM 655 O O . LEU A 1 87 ? 9.002 5.048 12.682 1.00 81.44 87 LEU A O 1
ATOM 659 N N . GLU A 1 88 ? 10.742 4.457 13.961 1.00 83.19 88 GLU A N 1
ATOM 660 C CA . GLU A 1 88 ? 9.975 4.231 15.193 1.00 83.19 88 GLU A CA 1
ATOM 661 C C . GLU A 1 88 ? 9.448 5.542 15.790 1.00 83.19 88 GLU A C 1
ATOM 663 O O . GLU A 1 88 ? 8.325 5.598 16.283 1.00 83.19 88 GLU A O 1
ATOM 668 N N . GLN A 1 89 ? 10.241 6.615 15.728 1.00 84.88 89 GLN A N 1
ATOM 669 C CA . GLN A 1 89 ? 9.815 7.943 16.166 1.00 84.88 89 GLN A CA 1
ATOM 670 C C . GLN A 1 89 ? 8.734 8.514 15.244 1.00 84.88 89 GLN A C 1
ATOM 672 O O . GLN A 1 89 ? 7.787 9.125 15.733 1.00 84.88 89 GLN A O 1
ATOM 677 N N . GLU A 1 90 ? 8.859 8.308 13.932 1.00 85.00 90 GLU A N 1
ATOM 678 C CA . GLU A 1 90 ? 7.839 8.688 12.951 1.00 85.00 90 GLU A CA 1
ATOM 679 C C . GLU A 1 90 ? 6.524 7.934 13.202 1.00 85.00 90 GLU A C 1
ATOM 681 O O . GLU A 1 90 ? 5.458 8.550 13.250 1.00 85.00 90 GLU A O 1
ATOM 686 N N . ASP A 1 91 ? 6.604 6.621 13.449 1.00 87.75 91 ASP A N 1
ATOM 687 C CA . ASP A 1 91 ? 5.450 5.788 13.799 1.00 87.75 91 ASP A CA 1
ATOM 688 C C . ASP A 1 91 ? 4.761 6.280 15.072 1.00 87.75 91 ASP A C 1
ATOM 690 O O . ASP A 1 91 ? 3.552 6.496 15.070 1.00 87.75 91 ASP A O 1
ATOM 694 N N . GLU A 1 92 ? 5.501 6.525 16.153 1.00 87.75 92 GLU A N 1
ATOM 695 C CA . GLU A 1 92 ? 4.906 7.018 17.399 1.00 87.75 92 GLU A CA 1
ATOM 696 C C . GLU A 1 92 ? 4.291 8.414 17.252 1.00 87.75 92 GLU A C 1
ATOM 698 O O . GLU A 1 92 ? 3.221 8.687 17.805 1.00 87.75 92 GLU A O 1
ATOM 703 N N . GLN A 1 93 ? 4.914 9.310 16.484 1.00 87.31 93 GLN A N 1
ATOM 704 C CA . GLN A 1 93 ? 4.340 10.629 16.207 1.00 87.31 93 GLN A CA 1
ATOM 705 C C . GLN A 1 93 ? 3.021 10.510 15.440 1.00 87.31 93 GLN A C 1
ATOM 707 O O . GLN A 1 93 ? 2.020 11.117 15.830 1.00 87.31 93 GLN A O 1
ATOM 712 N N . LEU A 1 94 ? 2.993 9.681 14.399 1.00 87.31 94 LEU A N 1
ATOM 713 C CA . LEU A 1 94 ? 1.794 9.418 13.617 1.00 87.31 94 LEU A CA 1
ATOM 714 C C . LEU A 1 94 ? 0.687 8.782 14.473 1.00 87.31 94 LEU A C 1
ATOM 716 O O . LEU A 1 94 ? -0.441 9.277 14.513 1.00 87.31 94 LEU A O 1
ATOM 720 N N . LEU A 1 95 ? 1.007 7.707 15.194 1.00 89.69 95 LEU A N 1
ATOM 721 C CA . LEU A 1 95 ? 0.042 6.961 15.998 1.00 89.69 95 LEU A CA 1
ATOM 722 C C . LEU A 1 95 ? -0.476 7.776 17.186 1.00 89.69 95 LEU A C 1
ATOM 724 O O . LEU A 1 95 ? -1.668 7.728 17.487 1.00 89.69 95 LEU A O 1
ATOM 728 N N . SER A 1 96 ? 0.373 8.565 17.848 1.00 88.00 96 SER A N 1
ATOM 729 C CA . SER A 1 96 ? -0.065 9.462 18.925 1.00 88.00 96 SER A CA 1
ATOM 730 C C . SER A 1 96 ? -1.012 10.554 18.417 1.00 88.00 96 SER A C 1
ATOM 732 O O . SER A 1 96 ? -2.004 10.855 19.091 1.00 88.00 96 SER A O 1
ATOM 734 N N . GLY A 1 97 ? -0.770 11.082 17.212 1.00 86.69 97 GLY A N 1
ATOM 735 C CA . GLY A 1 97 ? -1.681 11.988 16.514 1.00 86.69 97 GLY A CA 1
ATOM 736 C C . GLY A 1 97 ? -3.048 11.350 16.263 1.00 86.69 97 GLY A C 1
ATOM 737 O O . GLY A 1 97 ? -4.068 11.910 16.667 1.00 86.69 97 GLY A O 1
ATOM 738 N N . LEU A 1 98 ? -3.069 10.141 15.696 1.00 87.38 98 LEU A N 1
ATOM 739 C CA . LEU A 1 98 ? -4.305 9.408 15.400 1.00 87.38 98 LEU A CA 1
ATOM 740 C C . LEU A 1 98 ? -5.080 9.019 16.661 1.00 87.38 98 LEU A C 1
ATOM 742 O O . LEU A 1 98 ? -6.289 9.218 16.726 1.00 87.38 98 LEU A O 1
ATOM 746 N N . ARG A 1 99 ? -4.404 8.541 17.713 1.00 89.25 99 ARG A N 1
ATOM 747 C CA . ARG A 1 99 ? -5.045 8.268 19.012 1.00 89.25 99 ARG A CA 1
ATOM 748 C C . ARG A 1 99 ? -5.696 9.518 19.591 1.00 89.25 99 ARG A C 1
ATOM 750 O O . ARG A 1 99 ? -6.773 9.437 20.178 1.00 89.25 99 ARG A O 1
ATOM 757 N N . LYS A 1 100 ? -5.026 10.667 19.479 1.00 86.62 100 LYS A N 1
ATOM 758 C CA . LYS A 1 100 ? -5.562 11.945 19.949 1.00 86.62 100 LYS A CA 1
ATOM 759 C C . LYS A 1 100 ? -6.782 12.349 19.122 1.00 86.62 100 LYS A C 1
ATOM 761 O O . LYS A 1 100 ? -7.777 12.754 19.710 1.00 86.62 100 LYS A O 1
ATOM 766 N N . GLU A 1 101 ? -6.732 12.203 17.802 1.00 84.12 101 GLU A N 1
ATOM 767 C CA . GLU A 1 101 ? -7.868 12.500 16.927 1.00 84.12 101 GLU A CA 1
ATOM 768 C C . GLU A 1 101 ? -9.072 11.590 17.212 1.00 84.12 101 GLU A C 1
ATOM 770 O O . GLU A 1 101 ? -10.168 12.105 17.445 1.00 84.12 101 GLU A O 1
ATOM 775 N N . ASN A 1 102 ? -8.851 10.274 17.315 1.00 85.00 102 ASN A N 1
ATOM 776 C CA . ASN A 1 102 ? -9.875 9.286 17.670 1.00 85.00 102 ASN A CA 1
ATOM 777 C C . ASN A 1 102 ? -10.553 9.609 19.014 1.00 85.00 102 ASN A C 1
ATOM 779 O O . ASN A 1 102 ? -11.746 9.384 19.170 1.00 85.00 102 ASN A O 1
ATOM 783 N N . LYS A 1 103 ? -9.812 10.151 19.993 1.00 80.62 103 LYS A N 1
ATOM 784 C CA . LYS A 1 103 ? -10.358 10.537 21.310 1.00 80.62 103 LYS A CA 1
ATOM 785 C C . LYS A 1 103 ? -11.152 11.842 21.297 1.00 80.62 103 LYS A C 1
ATOM 787 O O . LYS A 1 103 ? -11.989 12.046 22.167 1.00 80.62 103 LYS A O 1
ATOM 792 N N . ILE A 1 104 ? -10.827 12.766 20.393 1.00 72.94 104 ILE A N 1
ATOM 793 C CA . ILE A 1 104 ? -11.419 14.113 20.375 1.00 72.94 104 ILE A CA 1
ATOM 794 C C . ILE A 1 104 ? -12.724 14.131 19.581 1.00 72.94 104 ILE A C 1
ATOM 796 O O . ILE A 1 104 ? -13.622 14.918 19.879 1.00 72.94 104 ILE A O 1
ATOM 800 N N . ARG A 1 105 ? -12.830 13.303 18.542 1.00 67.75 105 ARG A N 1
ATOM 801 C CA . ARG A 1 105 ? -13.944 13.353 17.602 1.00 67.75 105 ARG A CA 1
ATOM 802 C C . ARG A 1 105 ? -14.914 12.210 17.888 1.00 67.75 105 ARG A C 1
ATOM 804 O O . ARG A 1 105 ? -14.873 11.185 17.225 1.00 67.75 105 ARG A O 1
ATOM 811 N N . ASP A 1 106 ? -15.837 12.453 18.816 1.00 56.50 106 ASP A N 1
ATOM 812 C CA . ASP A 1 106 ? -16.889 11.513 19.258 1.00 56.50 106 ASP A CA 1
ATOM 813 C C . ASP A 1 106 ? -17.789 10.991 18.107 1.00 56.50 106 ASP A C 1
ATOM 815 O O . ASP A 1 106 ? -18.559 10.049 18.275 1.00 56.50 106 ASP A O 1
ATOM 819 N N . HIS A 1 107 ? -17.721 11.618 16.923 1.00 55.78 107 HIS A N 1
ATOM 820 C CA . HIS A 1 107 ? -18.477 11.267 15.710 1.00 55.78 107 HIS A CA 1
ATOM 821 C C . HIS A 1 107 ? -17.596 11.121 14.451 1.00 55.78 107 HIS A C 1
ATOM 823 O O . HIS A 1 107 ? -18.126 11.122 13.338 1.00 55.78 107 HIS A O 1
ATOM 829 N N . ALA A 1 108 ? -16.262 11.064 14.577 1.00 65.31 108 ALA A N 1
ATOM 830 C CA . ALA A 1 108 ? -15.398 10.765 13.431 1.00 65.31 108 ALA A CA 1
ATOM 831 C C . ALA A 1 108 ? -15.142 9.263 13.317 1.00 65.31 108 ALA A C 1
ATOM 833 O O . ALA A 1 108 ? -15.190 8.531 14.300 1.00 65.31 108 ALA A O 1
ATOM 834 N N . VAL A 1 109 ? -14.847 8.828 12.093 1.00 75.12 109 VAL A N 1
ATOM 835 C CA . VAL A 1 109 ? -14.406 7.463 11.808 1.00 75.12 109 VAL A CA 1
ATOM 836 C C . VAL A 1 109 ? -13.155 7.173 12.638 1.00 75.12 109 VAL A C 1
ATOM 838 O O . VAL A 1 109 ? -12.116 7.799 12.428 1.00 75.12 109 VAL A O 1
ATOM 841 N N . VAL A 1 110 ? -13.273 6.251 13.592 1.00 88.25 110 VAL A N 1
ATOM 842 C CA . VAL A 1 110 ? -12.158 5.806 14.430 1.00 88.25 110 VAL A CA 1
ATOM 843 C C . VAL A 1 110 ? -11.206 4.994 13.561 1.00 88.25 110 VAL A C 1
ATOM 845 O O . VAL A 1 110 ? -11.610 4.024 12.923 1.00 88.25 110 VAL A O 1
ATOM 848 N N . ILE A 1 111 ? -9.939 5.403 13.512 1.00 91.00 111 ILE A N 1
ATOM 849 C CA . ILE A 1 111 ? -8.900 4.671 12.783 1.00 91.00 111 ILE A CA 1
ATOM 850 C C . ILE A 1 111 ? -8.300 3.609 13.706 1.00 91.00 111 ILE A C 1
ATOM 852 O O . ILE A 1 111 ? -7.633 3.951 14.684 1.00 91.00 111 ILE A O 1
ATOM 856 N N . ASP A 1 112 ? -8.508 2.332 13.389 1.00 93.25 112 ASP A N 1
ATOM 857 C CA . ASP A 1 112 ? -7.999 1.198 14.173 1.00 93.25 112 ASP A CA 1
ATOM 858 C C . ASP A 1 112 ? -6.594 0.771 13.742 1.00 93.25 112 ASP A C 1
ATOM 860 O O . ASP A 1 112 ? -5.765 0.357 14.560 1.00 93.25 112 ASP A O 1
ATOM 864 N N . TYR A 1 113 ? -6.323 0.870 12.440 1.00 95.00 113 TYR A N 1
ATOM 865 C CA . TYR A 1 113 ? -5.085 0.408 11.827 1.00 95.00 113 TYR A CA 1
ATOM 866 C C . TYR A 1 113 ? -4.536 1.435 10.847 1.00 95.00 113 TYR A C 1
ATOM 868 O O . TYR A 1 113 ? -5.285 2.176 10.213 1.00 95.00 113 TYR A O 1
ATOM 876 N N . VAL A 1 114 ? -3.218 1.419 10.668 1.00 94.19 114 VAL A N 1
ATOM 877 C CA . VAL A 1 114 ? -2.534 2.214 9.648 1.00 94.19 114 VAL A CA 1
ATOM 878 C C . VAL A 1 114 ? -1.714 1.294 8.763 1.00 94.19 114 VAL A C 1
ATOM 880 O O . VAL A 1 114 ? -0.926 0.499 9.267 1.00 94.19 114 VAL A O 1
ATOM 883 N N . ALA A 1 115 ? -1.868 1.408 7.449 1.00 94.00 115 ALA A N 1
ATOM 884 C CA . ALA A 1 115 ? -1.004 0.780 6.463 1.00 94.00 115 ALA A CA 1
ATOM 885 C C . ALA A 1 115 ? -0.164 1.859 5.776 1.00 94.00 115 ALA A C 1
ATOM 887 O O . ALA A 1 115 ? -0.680 2.674 5.021 1.00 94.00 115 ALA A O 1
ATOM 888 N N . ILE A 1 116 ? 1.137 1.857 6.030 1.00 91.31 116 ILE A N 1
ATOM 889 C CA . ILE A 1 116 ? 2.090 2.750 5.379 1.00 91.31 116 ILE A CA 1
ATOM 890 C C . ILE A 1 116 ? 2.660 2.019 4.169 1.00 91.31 116 ILE A C 1
ATOM 892 O O . ILE A 1 116 ? 3.251 0.948 4.326 1.00 91.31 116 ILE A O 1
ATOM 896 N N . VAL A 1 117 ? 2.494 2.593 2.979 1.00 89.69 117 VAL A N 1
ATOM 897 C CA . VAL A 1 117 ? 2.927 2.016 1.701 1.00 89.69 117 VAL A CA 1
ATOM 898 C C . VAL A 1 117 ? 3.872 2.984 0.994 1.00 89.69 117 VAL A C 1
ATOM 900 O O . VAL A 1 117 ? 3.578 4.168 0.836 1.00 89.69 117 VAL A O 1
ATOM 903 N N . GLN A 1 118 ? 5.005 2.462 0.536 1.00 86.62 118 GLN A N 1
ATOM 904 C CA . GLN A 1 118 ? 5.989 3.180 -0.262 1.00 86.62 118 GLN A CA 1
ATOM 905 C C . GLN A 1 118 ? 6.377 2.336 -1.478 1.00 86.62 118 GLN A C 1
ATOM 907 O O . GLN A 1 118 ? 6.609 1.131 -1.361 1.00 86.62 118 GLN A O 1
ATOM 912 N N . ILE A 1 119 ? 6.476 2.972 -2.643 1.00 82.56 119 ILE A N 1
ATOM 913 C CA . ILE A 1 119 ? 6.930 2.343 -3.882 1.00 82.56 119 ILE A CA 1
ATOM 914 C C . ILE A 1 119 ? 8.274 2.961 -4.246 1.00 82.56 119 ILE A C 1
ATOM 916 O O . ILE A 1 119 ? 8.389 4.145 -4.557 1.00 82.56 119 ILE A O 1
ATOM 920 N N . VAL A 1 120 ? 9.322 2.154 -4.198 1.00 81.25 120 VAL A N 1
ATOM 921 C CA . VAL A 1 120 ? 10.665 2.587 -4.569 1.00 81.25 120 VAL A CA 1
ATOM 922 C C . VAL A 1 120 ? 10.954 2.073 -5.966 1.00 81.25 120 VAL A C 1
ATOM 924 O O . VAL A 1 120 ? 10.956 0.867 -6.194 1.00 81.25 120 VAL A O 1
ATOM 927 N N . ALA A 1 121 ? 11.200 2.988 -6.899 1.00 77.69 121 ALA A N 1
ATOM 928 C CA . ALA A 1 121 ? 11.656 2.660 -8.241 1.00 77.69 121 ALA A CA 1
ATOM 929 C C . ALA A 1 121 ? 13.131 3.048 -8.388 1.00 77.69 121 ALA A C 1
ATOM 931 O O . ALA A 1 121 ? 13.521 4.167 -8.061 1.00 77.69 121 ALA A O 1
ATOM 932 N N . ASN A 1 122 ? 13.947 2.124 -8.889 1.00 77.81 122 ASN A N 1
ATOM 933 C CA . ASN A 1 122 ? 15.340 2.356 -9.247 1.00 77.81 122 ASN A CA 1
ATOM 934 C C . ASN A 1 122 ? 15.514 2.126 -10.752 1.00 77.81 122 ASN A C 1
ATOM 936 O O . ASN A 1 122 ? 15.093 1.092 -11.275 1.00 77.81 122 ASN A O 1
ATOM 940 N N . MET A 1 123 ? 16.129 3.088 -11.435 1.00 80.81 123 MET A N 1
ATOM 941 C CA . MET A 1 123 ? 16.319 3.075 -12.880 1.00 80.81 123 MET A CA 1
ATOM 942 C C . MET A 1 123 ? 17.809 3.060 -13.214 1.00 80.81 123 MET A C 1
ATOM 944 O O . MET A 1 123 ? 18.576 3.880 -12.713 1.00 80.81 123 MET A O 1
ATOM 948 N N . VAL A 1 124 ? 18.211 2.146 -14.093 1.00 81.50 124 VAL A N 1
ATOM 949 C CA . VAL A 1 124 ? 19.585 2.008 -14.581 1.00 81.50 124 VAL A CA 1
ATOM 950 C C . VAL A 1 124 ? 19.572 2.138 -16.099 1.00 81.50 124 VAL A C 1
ATOM 952 O O . VAL A 1 124 ? 18.881 1.382 -16.781 1.00 81.50 124 VAL A O 1
ATOM 955 N N . LEU A 1 125 ? 20.330 3.094 -16.639 1.00 82.06 125 LEU A N 1
ATOM 956 C CA . LEU A 1 125 ? 20.495 3.235 -18.086 1.00 82.06 125 LEU A CA 1
ATOM 957 C C . LEU A 1 125 ? 21.429 2.137 -18.615 1.00 82.06 125 LEU A C 1
ATOM 959 O O . LEU A 1 125 ? 22.537 1.963 -18.108 1.00 82.06 125 LEU A O 1
ATOM 963 N N . LEU A 1 126 ? 20.988 1.428 -19.652 1.00 86.19 126 LEU A N 1
ATOM 964 C CA . LEU A 1 126 ? 21.736 0.418 -20.402 1.00 86.19 126 LEU A CA 1
ATOM 965 C C . LEU A 1 126 ? 21.797 0.817 -21.886 1.00 86.19 126 LEU A C 1
ATOM 967 O O . LEU A 1 126 ? 20.987 1.610 -22.363 1.00 86.19 126 LEU A O 1
ATOM 971 N N . GLU A 1 127 ?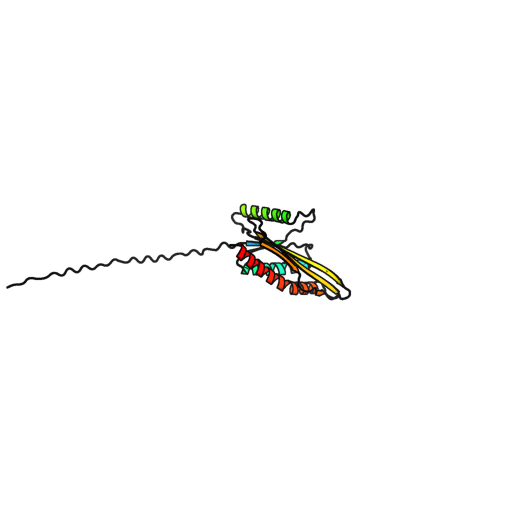 22.700 0.207 -22.658 1.00 83.94 127 GLU A N 1
ATOM 972 C CA . GLU A 1 127 ? 22.743 0.406 -24.120 1.00 83.94 127 GLU A CA 1
ATOM 973 C C . GLU A 1 127 ? 21.449 -0.055 -24.815 1.00 83.94 127 GLU A C 1
ATOM 975 O O . GLU A 1 127 ? 21.037 0.511 -25.825 1.00 83.94 127 GLU A O 1
ATOM 980 N N . SER A 1 128 ? 20.777 -1.064 -24.253 1.00 83.62 128 SER A N 1
ATOM 981 C CA . SER A 1 128 ? 19.532 -1.631 -24.779 1.00 83.62 128 SER A CA 1
ATOM 982 C C . SER A 1 128 ? 18.259 -0.906 -24.322 1.00 83.62 128 SER A C 1
ATOM 984 O O . SER A 1 128 ? 17.170 -1.304 -24.732 1.00 83.62 128 SER A O 1
ATOM 986 N N . GLY A 1 129 ? 18.361 0.109 -23.455 1.00 85.88 129 GLY A N 1
ATOM 987 C CA . GLY A 1 129 ? 17.214 0.805 -22.862 1.00 85.88 129 GLY A CA 1
ATOM 988 C C . GLY A 1 129 ? 17.389 1.089 -21.370 1.00 85.88 129 GLY A C 1
ATOM 989 O O . GLY A 1 129 ? 18.492 1.015 -20.839 1.00 85.88 129 GLY A O 1
ATOM 990 N N . THR A 1 130 ? 16.301 1.391 -20.666 1.00 82.44 130 THR A N 1
ATOM 991 C CA . THR A 1 130 ? 16.338 1.666 -19.220 1.00 82.44 130 THR A CA 1
ATOM 992 C C . THR A 1 130 ? 15.823 0.461 -18.453 1.00 82.44 130 THR A C 1
ATOM 994 O O . THR A 1 130 ? 14.659 0.087 -18.587 1.00 82.44 130 THR A O 1
ATOM 997 N N . GLN A 1 131 ? 16.676 -0.144 -17.632 1.00 84.38 131 GLN A N 1
ATOM 998 C CA . GLN A 1 131 ? 16.262 -1.181 -16.700 1.00 84.38 131 GLN A CA 1
ATOM 999 C C . GLN A 1 131 ? 15.591 -0.545 -15.487 1.00 84.38 131 GLN A C 1
ATOM 1001 O O . GLN A 1 131 ? 16.165 0.330 -14.840 1.00 84.38 131 GLN A O 1
ATOM 1006 N N . ILE A 1 132 ? 14.395 -1.017 -15.157 1.00 81.06 132 ILE A N 1
ATOM 1007 C CA . ILE A 1 132 ? 13.604 -0.503 -14.045 1.00 81.06 132 ILE A CA 1
ATOM 1008 C C . ILE A 1 132 ? 13.384 -1.633 -13.040 1.00 81.06 132 ILE A C 1
ATOM 1010 O O . ILE A 1 132 ? 12.925 -2.722 -13.389 1.00 81.06 132 ILE A O 1
ATOM 1014 N N . ASN A 1 133 ? 13.735 -1.363 -11.785 1.00 82.44 133 ASN A N 1
ATOM 1015 C CA . ASN A 1 133 ? 13.492 -2.235 -10.643 1.00 82.44 133 ASN A CA 1
ATOM 1016 C C . ASN A 1 133 ? 12.525 -1.527 -9.701 1.00 82.44 133 ASN A C 1
ATOM 1018 O O . ASN A 1 133 ? 12.726 -0.356 -9.383 1.00 82.44 133 ASN A O 1
ATOM 1022 N N . VAL A 1 134 ? 11.501 -2.234 -9.238 1.00 82.31 134 VAL A N 1
ATOM 1023 C CA . VAL A 1 134 ? 10.501 -1.673 -8.329 1.00 82.31 134 VAL A CA 1
ATOM 1024 C C . VAL A 1 134 ? 10.399 -2.536 -7.087 1.00 82.31 134 VAL A C 1
ATOM 1026 O O . VAL A 1 134 ? 10.406 -3.761 -7.174 1.00 82.31 134 VAL A O 1
ATOM 1029 N N . GLU A 1 135 ? 10.275 -1.894 -5.936 1.00 86.06 135 GLU A N 1
ATOM 1030 C CA . GLU A 1 135 ? 9.998 -2.529 -4.657 1.00 86.06 135 GLU A CA 1
ATOM 1031 C C . GLU A 1 135 ? 8.802 -1.841 -4.001 1.00 86.06 135 GLU A C 1
ATOM 1033 O O . GLU A 1 135 ? 8.781 -0.619 -3.840 1.00 86.06 135 GLU A O 1
ATOM 1038 N N . ILE A 1 136 ? 7.806 -2.632 -3.605 1.00 87.75 136 ILE A N 1
ATOM 1039 C CA . ILE A 1 136 ? 6.699 -2.169 -2.770 1.00 87.75 136 ILE A CA 1
ATOM 1040 C C . ILE A 1 136 ? 7.050 -2.529 -1.333 1.00 87.75 136 ILE A C 1
ATOM 1042 O O . ILE A 1 136 ? 7.103 -3.707 -0.973 1.00 87.75 136 ILE A O 1
ATOM 1046 N N . ARG A 1 137 ? 7.283 -1.522 -0.497 1.00 89.62 137 ARG A N 1
ATOM 1047 C CA . ARG A 1 137 ? 7.652 -1.716 0.904 1.00 89.62 137 ARG A CA 1
ATOM 1048 C C . ARG A 1 137 ? 6.760 -0.926 1.837 1.00 89.62 137 ARG A C 1
ATOM 1050 O O . ARG A 1 137 ? 6.109 0.036 1.440 1.00 89.62 137 ARG A O 1
ATOM 1057 N N . GLY A 1 138 ? 6.731 -1.334 3.093 1.00 91.31 138 GLY A N 1
ATOM 1058 C CA . GLY A 1 138 ? 5.856 -0.701 4.054 1.00 91.31 138 GLY A CA 1
ATOM 1059 C C . GLY A 1 138 ? 5.617 -1.528 5.297 1.00 91.31 138 GLY A C 1
ATOM 1060 O O . GLY A 1 138 ? 6.311 -2.508 5.590 1.00 91.31 138 GLY A O 1
ATOM 1061 N N . ARG A 1 139 ? 4.625 -1.081 6.057 1.00 93.19 139 ARG A N 1
ATOM 1062 C CA . ARG A 1 139 ? 4.262 -1.673 7.338 1.00 93.19 139 ARG A CA 1
ATOM 1063 C C . ARG A 1 139 ? 2.802 -1.430 7.664 1.00 93.19 139 ARG A C 1
ATOM 1065 O O . ARG A 1 139 ? 2.205 -0.467 7.196 1.00 93.19 139 ARG A O 1
ATOM 1072 N N . MET A 1 140 ? 2.244 -2.317 8.472 1.00 93.75 140 MET A N 1
ATOM 1073 C CA . MET A 1 140 ? 0.897 -2.194 9.007 1.00 93.75 140 MET A CA 1
ATOM 1074 C C . MET A 1 140 ? 0.960 -2.186 10.527 1.00 93.75 140 MET A C 1
ATOM 1076 O O . MET A 1 140 ? 1.596 -3.061 11.117 1.00 93.75 140 MET A O 1
ATOM 1080 N N . LEU A 1 141 ? 0.303 -1.206 11.136 1.00 94.00 141 LEU A N 1
ATOM 1081 C CA . LEU A 1 141 ? 0.357 -0.908 12.561 1.00 94.00 141 LEU A CA 1
ATOM 1082 C C . LEU A 1 141 ? -1.048 -0.923 13.161 1.00 94.00 141 LEU A C 1
ATOM 1084 O O . LEU A 1 141 ? -2.006 -0.505 12.505 1.00 94.00 141 LEU A O 1
ATOM 1088 N N . ARG A 1 142 ? -1.168 -1.344 14.420 1.00 93.69 142 ARG A N 1
ATOM 1089 C CA . ARG A 1 142 ? -2.363 -1.104 15.233 1.00 93.69 142 ARG A CA 1
ATOM 1090 C C . ARG A 1 142 ? -2.249 0.245 15.934 1.00 93.69 142 ARG A C 1
ATOM 1092 O O . ARG A 1 142 ? -1.269 0.511 16.628 1.00 93.69 142 ARG A O 1
ATOM 1099 N N . VAL A 1 143 ? -3.286 1.072 15.809 1.00 92.50 143 VAL A N 1
ATOM 1100 C CA . VAL A 1 143 ? -3.303 2.413 16.405 1.00 92.50 143 VAL A CA 1
ATOM 1101 C C . VAL A 1 143 ? -3.329 2.353 17.923 1.00 92.50 143 VAL A C 1
ATOM 1103 O O . VAL A 1 143 ? -2.616 3.112 18.565 1.00 92.50 143 VAL A O 1
ATOM 1106 N N . GLU A 1 144 ? -4.087 1.440 18.522 1.00 90.31 144 GLU A N 1
ATOM 1107 C CA . GLU A 1 144 ? -4.249 1.369 19.978 1.00 90.31 144 GLU A CA 1
ATOM 1108 C C . GLU A 1 144 ? -2.916 1.235 20.734 1.00 90.31 144 GLU A C 1
ATOM 1110 O O . GLU A 1 144 ? -2.652 2.023 21.641 1.00 90.31 144 GLU A O 1
ATOM 1115 N N . ASN A 1 145 ? -2.052 0.306 20.319 1.00 88.75 145 ASN A N 1
ATOM 1116 C CA . ASN A 1 145 ? -0.873 -0.111 21.085 1.00 88.75 145 ASN A CA 1
ATOM 1117 C C . ASN A 1 145 ? 0.463 -0.035 20.323 1.00 88.75 145 ASN A C 1
ATOM 1119 O O . ASN A 1 145 ? 1.481 -0.435 20.872 1.00 88.75 145 ASN A O 1
ATOM 1123 N N . SER A 1 146 ? 0.471 0.488 19.093 1.00 89.19 146 SER A N 1
ATOM 1124 C CA . SER A 1 146 ? 1.659 0.558 18.226 1.00 89.19 146 SER A CA 1
ATOM 1125 C C . SER A 1 146 ? 2.191 -0.795 17.745 1.00 89.19 146 SER A C 1
ATOM 1127 O O . SER A 1 146 ? 3.298 -0.861 17.209 1.00 89.19 146 SER A O 1
ATOM 1129 N N . ASP A 1 147 ? 1.419 -1.878 17.870 1.00 91.50 147 ASP A N 1
ATOM 1130 C CA . ASP A 1 147 ? 1.874 -3.185 17.404 1.00 91.50 147 ASP A CA 1
ATOM 1131 C C . ASP A 1 147 ? 2.050 -3.210 15.889 1.00 91.50 147 ASP A C 1
ATOM 1133 O O . ASP A 1 147 ? 1.164 -2.825 15.119 1.00 91.50 147 ASP A O 1
ATOM 1137 N N . VAL A 1 148 ? 3.178 -3.766 15.455 1.00 91.56 148 VAL A N 1
ATOM 1138 C CA . VAL A 1 148 ? 3.467 -3.991 14.041 1.00 91.56 148 VAL A CA 1
ATOM 1139 C C . VAL A 1 148 ? 2.848 -5.315 13.607 1.00 91.56 148 VAL A C 1
ATOM 1141 O O . VAL A 1 148 ? 3.369 -6.389 13.901 1.00 91.56 148 VAL A O 1
ATOM 1144 N N . LEU A 1 149 ? 1.751 -5.238 12.860 1.00 91.69 149 LEU A N 1
ATOM 1145 C CA . LEU A 1 149 ? 1.042 -6.401 12.323 1.00 91.69 149 LEU A CA 1
ATOM 1146 C C . LEU A 1 149 ? 1.763 -7.021 11.124 1.00 91.69 149 LEU A C 1
ATOM 1148 O O . LEU A 1 149 ? 1.707 -8.234 10.911 1.00 91.69 149 LEU A O 1
ATOM 1152 N N . ALA A 1 150 ? 2.428 -6.188 10.323 1.00 92.62 150 ALA A N 1
ATOM 1153 C CA . ALA A 1 150 ? 3.204 -6.637 9.177 1.00 92.62 150 ALA A CA 1
ATOM 1154 C C . ALA A 1 150 ? 4.315 -5.644 8.831 1.00 92.62 150 ALA A C 1
ATOM 1156 O O . ALA A 1 150 ? 4.132 -4.432 8.926 1.00 92.62 150 ALA A O 1
ATOM 1157 N N . ARG A 1 151 ? 5.441 -6.174 8.349 1.00 93.44 151 ARG A N 1
ATOM 1158 C CA . ARG A 1 151 ? 6.449 -5.442 7.575 1.00 93.44 151 ARG A CA 1
ATOM 1159 C C . ARG A 1 151 ? 6.610 -6.157 6.247 1.00 93.44 151 ARG A C 1
ATOM 1161 O O . ARG A 1 151 ? 6.633 -7.387 6.221 1.00 93.44 151 ARG A O 1
ATOM 1168 N N . PHE A 1 152 ? 6.703 -5.405 5.164 1.00 92.25 152 PHE A N 1
ATOM 1169 C CA . PHE A 1 152 ? 6.855 -5.974 3.834 1.00 92.25 152 PHE A CA 1
ATOM 1170 C C . PHE A 1 152 ? 7.853 -5.164 3.016 1.00 92.25 152 PHE A C 1
ATOM 1172 O O . PHE A 1 152 ? 7.931 -3.944 3.133 1.00 92.25 152 PHE A O 1
ATOM 1179 N N . ALA A 1 153 ? 8.617 -5.880 2.201 1.00 90.38 153 ALA A N 1
ATOM 1180 C CA . ALA A 1 153 ? 9.484 -5.359 1.157 1.00 90.38 153 ALA A CA 1
ATOM 1181 C C . ALA A 1 153 ? 9.414 -6.384 0.026 1.00 90.38 153 ALA A C 1
ATOM 1183 O O . ALA A 1 153 ? 9.986 -7.470 0.115 1.00 90.38 153 ALA A O 1
ATOM 1184 N N . LEU A 1 154 ? 8.567 -6.097 -0.956 1.00 89.81 154 LEU A N 1
ATOM 1185 C CA . LEU A 1 154 ? 8.227 -7.005 -2.037 1.00 89.81 154 LEU A CA 1
ATOM 1186 C C . LEU A 1 154 ? 8.830 -6.456 -3.328 1.00 89.81 154 LEU A C 1
ATOM 1188 O O . LEU A 1 154 ? 8.284 -5.499 -3.890 1.00 89.81 154 LEU A O 1
ATOM 1192 N N . PRO A 1 155 ? 9.951 -7.026 -3.801 1.00 85.81 155 PRO A N 1
ATOM 1193 C CA . PRO A 1 155 ? 10.474 -6.674 -5.105 1.00 85.81 155 PRO A CA 1
ATOM 1194 C C . PRO A 1 155 ? 9.508 -7.168 -6.181 1.00 85.81 155 PRO A C 1
ATOM 1196 O O . PRO A 1 155 ? 8.972 -8.278 -6.099 1.00 85.81 155 PRO A O 1
ATOM 1199 N N . VAL A 1 156 ? 9.308 -6.354 -7.211 1.00 80.94 156 VAL A N 1
ATOM 1200 C CA . VAL A 1 156 ? 8.622 -6.791 -8.421 1.00 80.94 156 VAL A CA 1
ATOM 1201 C C . VAL A 1 156 ? 9.505 -7.831 -9.113 1.00 80.94 156 VAL A C 1
ATOM 1203 O O . VAL A 1 156 ? 10.666 -7.534 -9.404 1.00 80.94 156 VAL A O 1
ATOM 1206 N N . PRO A 1 157 ? 9.021 -9.074 -9.309 1.00 69.62 157 PRO A N 1
ATOM 1207 C CA . PRO A 1 157 ? 9.840 -10.133 -9.857 1.00 69.62 157 PRO A CA 1
ATOM 1208 C C . PRO A 1 157 ? 10.138 -9.831 -11.323 1.00 69.62 157 PRO A C 1
ATOM 1210 O O . PRO A 1 157 ? 9.232 -9.553 -12.106 1.00 69.62 157 PRO A O 1
ATOM 1213 N N . ASN A 1 158 ? 11.416 -9.978 -11.673 1.00 68.12 158 ASN A N 1
ATOM 1214 C CA . ASN A 1 158 ? 12.023 -9.585 -12.943 1.00 68.12 158 ASN A CA 1
ATOM 1215 C C . ASN A 1 158 ? 12.133 -8.065 -13.109 1.00 68.12 158 ASN A C 1
ATOM 1217 O O . ASN A 1 158 ? 11.159 -7.320 -13.029 1.00 68.12 158 ASN A O 1
ATOM 1221 N N . TYR A 1 159 ? 13.351 -7.614 -13.396 1.00 69.06 159 TYR A N 1
ATOM 1222 C CA . TYR A 1 159 ? 13.543 -6.288 -13.956 1.00 69.06 159 TYR A CA 1
ATOM 1223 C C . TYR A 1 159 ? 12.947 -6.262 -15.360 1.00 69.06 159 TYR A C 1
ATOM 1225 O O . TYR A 1 159 ? 12.988 -7.260 -16.084 1.00 69.06 159 TYR A O 1
ATOM 1233 N N . PHE A 1 160 ? 12.427 -5.114 -15.764 1.00 76.75 160 PHE A N 1
ATOM 1234 C CA . PHE A 1 160 ? 11.996 -4.914 -17.139 1.00 76.75 160 PHE A CA 1
ATOM 1235 C C . PHE A 1 160 ? 12.816 -3.798 -17.769 1.00 76.75 160 PHE A C 1
ATOM 1237 O O . PHE A 1 160 ? 13.256 -2.860 -17.100 1.00 76.75 160 PHE A O 1
ATOM 1244 N N . VAL A 1 161 ? 13.072 -3.950 -19.065 1.00 79.88 161 VAL A N 1
ATOM 1245 C CA . VAL A 1 161 ? 13.846 -2.995 -19.852 1.00 79.88 161 VAL A CA 1
ATOM 1246 C C . VAL A 1 161 ? 12.862 -2.213 -20.703 1.00 79.88 161 VAL A C 1
ATOM 1248 O O . VAL A 1 161 ? 12.267 -2.757 -21.632 1.00 79.88 161 VAL A O 1
ATOM 1251 N N . ALA A 1 162 ? 12.677 -0.942 -20.367 1.00 83.81 162 ALA A N 1
ATOM 1252 C CA . ALA A 1 162 ? 11.961 -0.011 -21.218 1.00 83.81 162 ALA A CA 1
ATOM 1253 C C . ALA A 1 162 ? 12.818 0.262 -22.469 1.00 83.81 162 ALA A C 1
ATOM 1255 O O . ALA A 1 162 ? 13.984 0.648 -22.319 1.00 83.81 162 ALA A O 1
ATOM 1256 N N . PRO A 1 163 ? 12.288 0.063 -23.691 1.00 83.62 163 PRO A N 1
ATOM 1257 C CA . PRO A 1 163 ? 13.017 0.376 -24.916 1.00 83.62 163 PRO A CA 1
ATOM 1258 C C . PRO A 1 163 ? 13.489 1.839 -24.951 1.00 83.62 163 PRO A C 1
ATOM 1260 O O . PRO A 1 163 ? 12.823 2.697 -24.373 1.00 83.62 163 PRO A O 1
ATOM 1263 N N . PRO A 1 164 ? 14.555 2.180 -25.697 1.00 81.81 164 PRO A N 1
ATOM 1264 C CA . PRO A 1 164 ? 15.029 3.565 -25.809 1.00 81.81 164 PRO A CA 1
ATOM 1265 C C . PRO A 1 164 ? 13.975 4.540 -26.361 1.00 81.81 164 PRO A C 1
ATOM 1267 O O . PRO A 1 164 ? 14.038 5.737 -26.104 1.00 81.81 164 PRO A O 1
ATOM 1270 N N . SER A 1 165 ? 13.004 4.029 -27.124 1.00 85.88 165 SER A N 1
ATOM 1271 C CA . SER A 1 165 ? 11.877 4.785 -27.677 1.00 85.88 165 SER A CA 1
ATOM 1272 C C . SER A 1 165 ? 10.641 4.818 -26.767 1.00 85.88 165 SER A C 1
ATOM 1274 O O . SER A 1 165 ? 9.602 5.317 -27.190 1.00 85.88 165 SER A O 1
ATOM 1276 N N . CYS A 1 166 ? 10.703 4.219 -25.575 1.00 81.25 166 CYS A N 1
ATOM 1277 C CA . CYS A 1 166 ? 9.581 4.131 -24.645 1.00 81.25 166 CYS A CA 1
ATOM 1278 C C . CYS A 1 166 ? 9.355 5.500 -24.010 1.00 81.25 166 CYS A C 1
ATOM 1280 O O . CYS A 1 166 ? 10.197 6.012 -23.272 1.00 81.25 166 CYS A O 1
ATOM 1282 N N . ASP A 1 167 ? 8.221 6.107 -24.341 1.00 81.62 167 ASP A N 1
ATOM 1283 C CA . ASP A 1 167 ? 7.817 7.365 -23.744 1.00 81.62 167 ASP A CA 1
ATOM 1284 C C . ASP A 1 167 ? 7.310 7.169 -22.306 1.00 81.62 167 ASP A C 1
ATOM 1286 O O . ASP A 1 167 ? 7.253 6.066 -21.752 1.00 81.62 167 ASP A O 1
ATOM 1290 N N . ARG A 1 168 ? 6.915 8.283 -21.692 1.00 73.62 168 ARG A N 1
ATOM 1291 C CA . ARG A 1 168 ? 6.390 8.317 -20.329 1.00 73.62 168 ARG A CA 1
ATOM 1292 C C . ARG A 1 168 ? 5.225 7.342 -20.105 1.00 73.62 168 ARG A C 1
ATOM 1294 O O . ARG A 1 168 ? 5.160 6.720 -19.048 1.00 73.62 168 ARG A O 1
ATOM 1301 N N . ASN A 1 169 ? 4.311 7.221 -21.064 1.00 79.44 169 ASN A N 1
ATOM 1302 C CA . ASN A 1 169 ? 3.110 6.400 -20.910 1.00 79.44 169 ASN A CA 1
ATOM 1303 C C . ASN A 1 169 ? 3.442 4.913 -21.045 1.00 79.44 169 ASN A C 1
ATOM 1305 O O . ASN A 1 169 ? 2.969 4.107 -20.250 1.00 79.44 169 ASN A O 1
ATOM 1309 N N . CYS A 1 170 ? 4.339 4.572 -21.971 1.00 82.88 170 CYS A N 1
ATOM 1310 C CA . CYS A 1 170 ? 4.873 3.224 -22.129 1.00 82.88 170 CYS A CA 1
ATOM 1311 C C . CYS A 1 170 ? 5.514 2.703 -20.825 1.00 82.88 170 CYS A C 1
ATOM 1313 O O . CYS A 1 170 ? 5.252 1.573 -20.410 1.00 82.88 170 CYS A O 1
ATOM 1315 N N . VAL A 1 171 ? 6.285 3.539 -20.115 1.00 78.31 171 VAL A N 1
ATOM 1316 C CA . VAL A 1 171 ? 6.870 3.165 -18.813 1.00 78.31 171 VAL A CA 1
ATOM 1317 C C . VAL A 1 171 ? 5.790 2.934 -17.745 1.00 78.31 171 VAL A C 1
ATOM 1319 O O . VAL A 1 171 ? 5.910 1.996 -16.957 1.00 78.31 171 VAL A O 1
ATOM 1322 N N . ILE A 1 172 ? 4.722 3.742 -17.727 1.00 76.94 172 ILE A N 1
ATOM 1323 C CA . ILE A 1 172 ? 3.601 3.596 -16.778 1.00 76.94 172 ILE A CA 1
ATOM 1324 C C . ILE A 1 172 ? 2.869 2.275 -16.992 1.00 76.94 172 ILE A C 1
ATOM 1326 O O . ILE A 1 172 ? 2.645 1.545 -16.030 1.00 76.94 172 ILE A O 1
ATOM 1330 N N . GLU A 1 173 ? 2.508 1.956 -18.231 1.00 80.00 173 GLU A N 1
ATOM 1331 C CA . GLU A 1 173 ? 1.776 0.726 -18.547 1.00 80.00 173 GLU A CA 1
ATOM 1332 C C . GLU A 1 173 ? 2.593 -0.518 -18.173 1.00 80.00 173 GLU A C 1
ATOM 1334 O O . GLU A 1 173 ? 2.075 -1.472 -17.577 1.00 80.00 173 GLU A O 1
ATOM 1339 N N . LEU A 1 174 ? 3.903 -0.481 -18.442 1.00 79.50 174 LEU A N 1
ATOM 1340 C CA . LEU A 1 174 ? 4.830 -1.524 -18.015 1.00 79.50 174 LEU A CA 1
ATOM 1341 C C . LEU A 1 174 ? 4.866 -1.646 -16.489 1.00 79.50 174 LEU A C 1
ATOM 1343 O O . LEU A 1 174 ? 4.729 -2.750 -15.967 1.00 79.50 174 LEU A O 1
ATOM 1347 N N . LEU A 1 175 ? 4.987 -0.536 -15.761 1.00 79.06 175 LEU A N 1
ATOM 1348 C CA . LEU A 1 175 ? 4.979 -0.542 -14.298 1.00 79.06 175 LEU A CA 1
ATOM 1349 C C . LEU A 1 175 ? 3.677 -1.122 -13.736 1.00 79.06 175 LEU A C 1
ATOM 1351 O O . LEU A 1 175 ? 3.721 -2.065 -12.950 1.00 79.06 175 LEU A O 1
ATOM 1355 N N . GLN A 1 176 ? 2.531 -0.606 -14.180 1.00 80.62 176 GLN A N 1
ATOM 1356 C CA . GLN A 1 176 ? 1.209 -0.998 -13.691 1.00 80.62 176 GLN A CA 1
ATOM 1357 C C . GLN A 1 176 ? 0.929 -2.485 -13.904 1.00 80.62 176 GLN A C 1
ATOM 1359 O O . GLN A 1 176 ? 0.476 -3.167 -12.983 1.00 80.62 176 GLN A O 1
ATOM 1364 N N . SER A 1 177 ? 1.228 -3.004 -15.099 1.00 80.19 177 SER A N 1
ATOM 1365 C CA . SER A 1 177 ? 1.006 -4.421 -15.408 1.00 80.19 177 SER A CA 1
ATOM 1366 C C . SER A 1 177 ? 1.810 -5.350 -14.491 1.00 80.19 177 SER A C 1
ATOM 1368 O O . SER A 1 177 ? 1.294 -6.382 -14.060 1.00 80.19 177 SER A O 1
ATOM 1370 N N . ASN A 1 178 ? 3.035 -4.958 -14.127 1.00 79.19 178 ASN A N 1
ATOM 1371 C CA . ASN A 1 178 ? 3.917 -5.764 -13.286 1.00 79.19 178 ASN A CA 1
ATOM 1372 C C . ASN A 1 178 ? 3.639 -5.596 -11.781 1.00 79.19 178 ASN A C 1
ATOM 1374 O O . ASN A 1 178 ? 3.791 -6.551 -11.019 1.00 79.19 178 ASN A O 1
ATOM 1378 N N . THR A 1 179 ? 3.193 -4.421 -11.326 1.00 83.38 179 THR A N 1
ATOM 1379 C CA . THR A 1 179 ? 2.877 -4.191 -9.904 1.00 83.38 179 THR A CA 1
ATOM 1380 C C . THR A 1 179 ? 1.505 -4.712 -9.496 1.00 83.38 179 THR A C 1
ATOM 1382 O O . THR A 1 179 ? 1.315 -5.043 -8.325 1.00 83.38 179 THR A O 1
ATOM 1385 N N . ALA A 1 180 ? 0.556 -4.815 -10.432 1.00 86.12 180 ALA A N 1
ATOM 1386 C CA . ALA A 1 180 ? -0.825 -5.216 -10.159 1.00 86.12 180 ALA A CA 1
ATOM 1387 C C . ALA A 1 180 ? -0.924 -6.541 -9.385 1.00 86.12 180 ALA A C 1
ATOM 1389 O O . ALA A 1 180 ? -1.574 -6.607 -8.344 1.00 86.12 180 ALA A O 1
ATOM 1390 N N . MET A 1 181 ? -0.222 -7.580 -9.849 1.00 85.88 181 MET A N 1
ATOM 1391 C CA . MET A 1 181 ? -0.261 -8.907 -9.223 1.00 85.88 181 MET A CA 1
ATOM 1392 C C . MET A 1 181 ? 0.272 -8.890 -7.782 1.00 85.88 181 MET A C 1
ATOM 1394 O O . MET A 1 181 ? -0.254 -9.580 -6.908 1.00 85.88 181 MET A O 1
ATOM 1398 N N . ILE A 1 182 ? 1.306 -8.089 -7.518 1.00 88.25 182 ILE A N 1
ATOM 1399 C CA . ILE A 1 182 ? 1.909 -7.979 -6.185 1.00 88.25 182 ILE A CA 1
ATOM 1400 C C . ILE A 1 182 ? 1.006 -7.174 -5.265 1.00 88.25 182 ILE A C 1
ATOM 1402 O O . ILE A 1 182 ? 0.844 -7.557 -4.112 1.00 88.25 182 ILE A O 1
ATOM 1406 N N . ALA A 1 183 ? 0.396 -6.098 -5.764 1.00 90.69 183 ALA A N 1
ATOM 1407 C CA . ALA A 1 183 ? -0.561 -5.303 -5.006 1.00 90.69 183 ALA A CA 1
ATOM 1408 C C . ALA A 1 183 ? -1.790 -6.136 -4.603 1.00 90.69 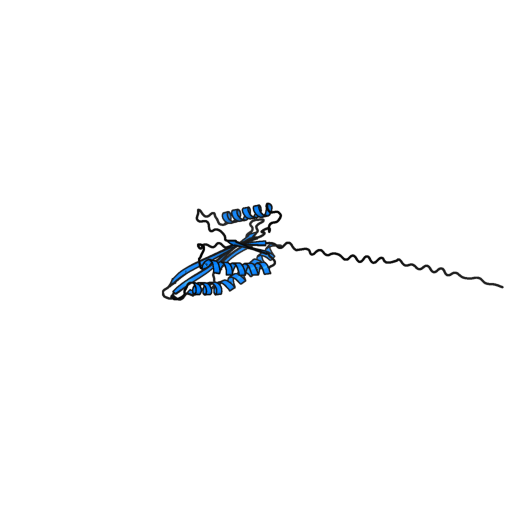183 ALA A C 1
ATOM 1410 O O . ALA A 1 183 ? -2.198 -6.094 -3.442 1.00 90.69 183 ALA A O 1
ATOM 1411 N N . ASP A 1 184 ? -2.320 -6.955 -5.517 1.00 92.25 184 ASP A N 1
ATOM 1412 C CA . ASP A 1 184 ? -3.441 -7.860 -5.237 1.00 92.25 184 ASP A CA 1
ATOM 1413 C C . ASP A 1 184 ? -3.059 -8.902 -4.165 1.00 92.25 184 ASP A C 1
ATOM 1415 O O . ASP A 1 184 ? -3.778 -9.101 -3.180 1.00 92.25 184 ASP A O 1
ATOM 1419 N N . GLY A 1 185 ? -1.888 -9.535 -4.311 1.00 90.06 185 GLY A N 1
ATOM 1420 C CA . GLY A 1 185 ? -1.372 -10.509 -3.345 1.00 90.06 185 GLY A CA 1
ATOM 1421 C C . GLY A 1 185 ? -1.088 -9.898 -1.970 1.00 90.06 185 GLY A C 1
ATOM 1422 O O . GLY A 1 185 ? -1.498 -10.452 -0.946 1.00 90.06 185 GLY A O 1
ATOM 1423 N N . LEU A 1 186 ? -0.441 -8.731 -1.936 1.00 92.25 186 LEU A N 1
ATOM 1424 C CA . LEU A 1 186 ? -0.165 -7.979 -0.715 1.00 92.25 186 LEU A CA 1
ATOM 1425 C C . LEU A 1 186 ? -1.469 -7.589 -0.017 1.00 92.25 186 LEU A C 1
ATOM 1427 O O . LEU A 1 186 ? -1.623 -7.866 1.170 1.00 92.25 186 LEU A O 1
ATOM 1431 N N . GLY A 1 187 ? -2.428 -7.013 -0.744 1.00 92.50 187 GLY A N 1
ATOM 1432 C CA . GLY A 1 187 ? -3.733 -6.643 -0.202 1.00 92.50 187 GLY A CA 1
ATOM 1433 C C . GLY A 1 187 ? -4.470 -7.838 0.401 1.00 92.50 187 GLY A C 1
ATOM 1434 O O . GLY A 1 187 ? -5.025 -7.740 1.497 1.00 92.50 187 GLY A O 1
ATOM 1435 N N . HIS A 1 188 ? -4.433 -8.993 -0.269 1.00 93.31 188 HIS A N 1
ATOM 1436 C CA . HIS A 1 188 ? -5.019 -10.225 0.253 1.00 93.31 188 HIS A CA 1
ATOM 1437 C C . HIS A 1 188 ? -4.368 -10.668 1.572 1.00 93.31 188 HIS A C 1
ATOM 1439 O O . HIS A 1 188 ? -5.076 -10.936 2.546 1.00 93.31 188 HIS A O 1
ATOM 1445 N N . VAL A 1 189 ? -3.033 -10.711 1.628 1.00 92.88 189 VAL A N 1
ATOM 1446 C CA . VAL A 1 189 ? -2.287 -11.102 2.835 1.00 92.88 189 VAL A CA 1
ATOM 1447 C C . VAL A 1 189 ? -2.524 -10.112 3.974 1.00 92.88 189 VAL A C 1
ATOM 1449 O O . VAL A 1 189 ? -2.768 -10.536 5.102 1.00 92.88 189 VAL A O 1
ATOM 1452 N N . LEU A 1 190 ? -2.505 -8.807 3.700 1.00 92.88 190 LEU A N 1
ATOM 1453 C CA . LEU A 1 190 ? -2.792 -7.777 4.700 1.00 92.88 190 LEU A CA 1
ATOM 1454 C C . LEU A 1 190 ? -4.215 -7.920 5.256 1.00 92.88 190 LEU A C 1
ATOM 1456 O O . LEU A 1 190 ? -4.396 -7.911 6.471 1.00 92.88 190 LEU A O 1
ATOM 1460 N N . GLY A 1 191 ? -5.208 -8.160 4.396 1.00 92.81 191 GLY A N 1
ATOM 1461 C CA . GLY A 1 191 ? -6.578 -8.444 4.824 1.00 92.81 191 GLY A CA 1
ATOM 1462 C C . GLY A 1 191 ? -6.684 -9.676 5.733 1.00 92.81 191 GLY A C 1
ATOM 1463 O O . GLY A 1 191 ? -7.414 -9.655 6.721 1.00 92.81 191 GLY A O 1
ATOM 1464 N N . GLN A 1 192 ? -5.927 -10.743 5.453 1.00 91.38 192 GLN A N 1
ATOM 1465 C CA . GLN A 1 192 ? -5.861 -11.917 6.333 1.00 91.38 192 GLN A CA 1
ATOM 1466 C C . GLN A 1 192 ? -5.171 -11.613 7.668 1.00 91.38 192 GLN A C 1
ATOM 1468 O O . GLN A 1 192 ? -5.632 -12.063 8.715 1.00 91.38 192 GLN A O 1
ATOM 1473 N N . ARG A 1 193 ? -4.082 -10.834 7.654 1.00 89.38 193 ARG A N 1
ATOM 1474 C CA . ARG A 1 193 ? -3.372 -10.425 8.875 1.00 89.38 193 ARG A CA 1
ATOM 1475 C C . ARG A 1 193 ? -4.259 -9.589 9.787 1.00 89.38 193 ARG A C 1
ATOM 1477 O O . ARG A 1 193 ? -4.242 -9.814 10.991 1.00 89.38 193 ARG A O 1
ATOM 1484 N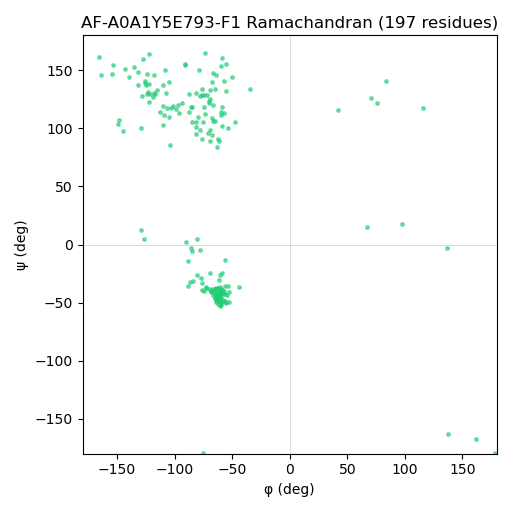 N . LEU A 1 194 ? -5.063 -8.693 9.220 1.00 90.69 194 LEU A N 1
ATOM 1485 C CA . LEU A 1 194 ? -6.039 -7.908 9.972 1.00 90.69 194 LEU A CA 1
ATOM 1486 C C . LEU A 1 194 ? -7.087 -8.795 10.649 1.00 90.69 194 LEU A C 1
ATOM 1488 O O . LEU A 1 194 ? -7.390 -8.577 11.818 1.00 90.69 194 LEU A O 1
ATOM 1492 N N . LYS A 1 195 ? -7.592 -9.826 9.960 1.00 88.88 195 LYS A N 1
ATOM 1493 C CA . LYS A 1 195 ? -8.516 -10.802 10.563 1.00 88.88 195 LYS A CA 1
ATOM 1494 C C . LYS A 1 195 ? -7.871 -11.529 11.740 1.00 88.88 195 LYS A C 1
ATOM 1496 O O . LYS A 1 195 ? -8.400 -11.472 12.839 1.00 88.88 195 LYS A O 1
ATOM 1501 N N . ASN A 1 196 ? -6.694 -12.115 11.530 1.00 84.06 196 ASN A N 1
ATOM 1502 C CA . ASN A 1 196 ? -6.010 -12.909 12.557 1.00 84.06 196 ASN A CA 1
ATOM 1503 C C . ASN A 1 196 ? -5.477 -12.067 13.725 1.00 84.06 196 ASN A C 1
ATOM 1505 O O . ASN A 1 196 ? -5.240 -12.593 14.802 1.00 84.06 196 ASN A O 1
ATOM 1509 N N . GLY A 1 197 ? -5.218 -10.779 13.499 1.00 70.62 197 GLY A N 1
ATOM 1510 C CA . GLY A 1 197 ? -4.833 -9.845 14.550 1.00 70.62 197 GLY A CA 1
ATOM 1511 C C . GLY A 1 197 ? -6.029 -9.247 15.291 1.00 70.62 197 GLY A C 1
ATOM 1512 O O . GLY A 1 197 ? -5.825 -8.478 16.217 1.00 70.62 197 GLY A O 1
ATOM 1513 N N . THR A 1 198 ? -7.270 -9.500 14.882 1.00 61.16 198 THR A N 1
ATOM 1514 C CA . THR A 1 198 ? -8.452 -8.930 15.551 1.00 61.16 198 THR A CA 1
ATOM 1515 C C . THR A 1 198 ? -8.958 -9.795 16.713 1.00 61.16 198 THR A C 1
ATOM 1517 O O . THR A 1 198 ? -9.725 -9.276 17.525 1.00 61.16 198 THR A O 1
ATOM 1520 N N . ASP A 1 199 ? -8.492 -11.043 16.808 1.00 50.75 199 ASP A N 1
ATOM 1521 C CA . ASP A 1 199 ? -8.754 -11.989 17.905 1.00 50.75 199 ASP A CA 1
ATOM 1522 C C . ASP A 1 199 ? -7.861 -11.725 19.132 1.00 50.75 199 ASP A C 1
ATOM 1524 O O . ASP A 1 199 ? -8.347 -11.944 20.266 1.00 50.75 199 ASP A O 1
#

Nearest PDB structures (foldseek):
  4uv2-assembly2_P  TM=4.026E-01  e=3.028E-04  Escherichia coli str. K-12 substr. MC4100
  4uv2-assembly2_O  TM=3.635E-01  e=7.515E-04  Escherichia coli str. K-12 substr. MC4100
  6nte-assembly2_B  TM=5.040E-01  e=1.653E+00  Synechocystis sp. PCC 6803
  6ovt-assembly1_C  TM=3.333E-01  e=4.921E-01  Mycobacterium tuberculosis
  6ovt-assembly1_D  TM=3.158E-01  e=5.228E-01  Mycobacterium tuberculosis

Mean predicted aligned error: 12.19 Å

Foldseek 3Di:
DDDDDDDDDDDDDDDDDDPPPPPPPPPPPPDLAAEEEEEEADPDDPPDLVVVLSVLLVVLLQVLLVVLRHHYDYDYDDPDPDDDDPPVVVLCVVLVVLVVVLVPCPPDRRHQKYWYWYKDWDWDQDPQAIWIKIWIWTWMATSPPRDTLDTDTHIQPDIDGQGNPQDSVNVSVVSNVRCNVVSNVNSNVVSVSVVVVVD

Radius of gyration: 31.26 Å; Cα contacts (8 Å, |Δi|>4): 266; chains: 1; bounding box: 115×66×71 Å

Solvent-accessible surface area (backbone atoms only — not comparable to full-atom values): 11873 Å² total; per-residue (Å²): 136,90,84,84,88,81,88,83,90,82,90,76,86,80,84,86,82,79,82,78,81,75,77,75,79,74,70,83,78,75,73,85,64,53,23,34,37,35,32,39,47,57,90,57,68,95,88,46,78,60,59,62,48,49,49,54,40,47,52,39,24,44,53,31,28,41,74,57,63,31,44,71,48,78,45,78,40,82,72,73,91,63,93,74,67,55,72,67,55,50,47,50,54,53,35,52,50,50,52,50,49,49,70,68,36,94,84,53,88,53,62,47,28,38,36,40,42,38,74,49,75,48,78,45,86,49,98,81,16,37,37,41,42,44,32,47,30,40,38,28,33,34,38,89,80,67,47,74,77,43,76,50,74,47,66,49,85,70,72,47,69,42,49,81,84,53,50,77,65,55,52,47,56,56,49,46,66,61,45,48,63,54,24,45,52,47,12,44,53,51,21,51,48,53,58,71,69,69,116